Protein AF-A0A9N8EJ22-F1 (afdb_monomer_lite)

Secondary structure (DSSP, 8-state):
-----------------------PPP------------------------PPP---PPPTTS---------HHHHHHHS--HHHHHHHHHHHHHHHHHHHHTTT-GGGS-TTT---TT-HHHH-HHHHHHHHHHHHHHHHHHHHHHHHHHHTT---HHHHHHHHHHHHHHHHHHHHHHHHHHHHHT--

Organism: NCBI:txid568900

Structure (mmCIF, N/CA/C/O backbone):
data_AF-A0A9N8EJ22-F1
#
_entry.id   AF-A0A9N8EJ22-F1
#
loop_
_atom_site.group_PDB
_atom_site.id
_atom_site.type_symbol
_atom_site.label_atom_id
_atom_site.label_alt_id
_atom_site.label_comp_id
_atom_site.label_asym_id
_atom_site.label_entity_id
_atom_site.label_seq_id
_atom_site.pdbx_PDB_ins_code
_atom_site.Cartn_x
_atom_site.Cartn_y
_atom_site.Cartn_z
_atom_site.occupancy
_atom_site.B_iso_or_equiv
_atom_site.auth_seq_id
_atom_site.auth_comp_id
_atom_site.auth_asym_id
_atom_site.auth_atom_id
_atom_site.pdbx_PDB_model_num
ATOM 1 N N . MET A 1 1 ? 52.778 17.192 -45.828 1.00 47.00 1 MET A N 1
ATOM 2 C CA . MET A 1 1 ? 52.571 18.207 -44.774 1.00 47.00 1 MET A CA 1
ATOM 3 C C . MET A 1 1 ? 51.192 18.810 -44.974 1.00 47.00 1 MET A C 1
ATOM 5 O O . MET A 1 1 ? 50.980 19.457 -45.985 1.00 47.00 1 MET A O 1
ATOM 9 N N . GLY A 1 2 ? 50.239 18.518 -44.093 1.00 47.66 2 GLY A N 1
ATOM 10 C CA . GLY A 1 2 ? 48.857 18.991 -44.213 1.00 47.66 2 GLY A CA 1
ATOM 11 C C . GLY A 1 2 ? 48.157 18.823 -42.873 1.00 47.66 2 GLY A C 1
ATOM 12 O O . GLY A 1 2 ? 47.667 17.742 -42.563 1.00 47.66 2 GLY A O 1
ATOM 13 N N . GLY A 1 3 ? 48.226 19.862 -42.041 1.00 46.34 3 GLY A N 1
ATOM 14 C CA . GLY A 1 3 ? 47.657 19.872 -40.697 1.00 46.34 3 GLY A CA 1
ATOM 15 C C . GLY A 1 3 ? 46.138 20.014 -40.741 1.00 46.34 3 GLY A C 1
ATOM 16 O O . GLY A 1 3 ? 45.618 20.960 -41.326 1.00 46.34 3 GLY A O 1
ATOM 17 N N . SER A 1 4 ? 45.434 19.074 -40.112 1.00 60.28 4 SER A N 1
ATOM 18 C CA . SER A 1 4 ? 43.997 19.170 -39.852 1.00 60.28 4 SER A CA 1
ATOM 19 C C . SER A 1 4 ? 43.766 19.845 -38.503 1.00 60.28 4 SER A C 1
ATOM 21 O O . SER A 1 4 ? 44.070 19.275 -37.457 1.00 60.28 4 SER A O 1
ATOM 23 N N . ASN A 1 5 ? 43.213 21.058 -38.535 1.00 57.62 5 ASN A N 1
ATOM 24 C CA . ASN A 1 5 ? 42.738 21.773 -37.354 1.00 57.62 5 ASN A CA 1
ATOM 25 C C . ASN A 1 5 ? 41.418 21.160 -36.875 1.00 57.62 5 ASN A C 1
ATOM 27 O O . ASN A 1 5 ? 40.367 21.345 -37.488 1.00 57.62 5 ASN A O 1
ATOM 31 N N . HIS A 1 6 ? 41.479 20.428 -35.765 1.00 66.69 6 HIS A N 1
ATOM 32 C CA . HIS A 1 6 ? 40.311 19.890 -35.080 1.00 66.69 6 HIS A CA 1
ATOM 33 C C . HIS A 1 6 ? 39.788 20.943 -34.091 1.00 66.69 6 HIS A C 1
ATOM 35 O O . HIS A 1 6 ? 40.373 21.177 -33.036 1.00 66.69 6 HIS A O 1
ATOM 41 N N . ASN A 1 7 ? 38.710 21.626 -34.472 1.00 60.34 7 ASN A N 1
ATOM 42 C CA . ASN A 1 7 ? 38.080 22.682 -33.686 1.00 60.34 7 ASN A CA 1
ATOM 43 C C . ASN A 1 7 ? 37.131 22.055 -32.645 1.00 60.34 7 ASN A C 1
ATOM 45 O O . ASN A 1 7 ? 36.038 21.600 -32.987 1.00 60.34 7 ASN A O 1
ATOM 49 N N . GLN A 1 8 ? 37.563 21.978 -31.383 1.00 58.12 8 GLN A N 1
ATOM 50 C CA . GLN A 1 8 ? 36.736 21.490 -30.277 1.00 58.12 8 GLN A CA 1
ATOM 51 C C . GLN A 1 8 ? 35.797 22.597 -29.787 1.00 58.12 8 GLN A C 1
ATOM 53 O O . GLN A 1 8 ? 36.180 23.475 -29.018 1.00 58.12 8 GLN A O 1
ATOM 58 N N . ASN A 1 9 ? 34.542 22.535 -30.226 1.00 56.88 9 ASN A N 1
ATOM 59 C CA . ASN A 1 9 ? 33.478 23.411 -29.753 1.00 56.88 9 ASN A CA 1
ATOM 60 C C . ASN A 1 9 ? 32.867 22.838 -28.459 1.00 56.88 9 ASN A C 1
ATOM 62 O O . ASN A 1 9 ? 31.921 22.047 -28.487 1.00 56.88 9 ASN A O 1
ATOM 66 N N . LEU A 1 10 ? 33.449 23.202 -27.313 1.00 54.03 10 LEU A N 1
ATOM 67 C CA . LEU A 1 10 ? 32.932 22.886 -25.979 1.00 54.03 10 LEU A CA 1
ATOM 68 C C . LEU A 1 10 ? 31.771 23.830 -25.632 1.00 54.03 10 LEU A C 1
ATOM 70 O O . LEU A 1 10 ? 31.931 24.814 -24.914 1.00 54.03 10 LEU A O 1
ATOM 74 N N . ASN A 1 11 ? 30.574 23.510 -26.124 1.00 51.97 11 ASN A N 1
ATOM 75 C CA . ASN A 1 11 ? 29.344 24.144 -25.657 1.00 51.97 11 ASN A CA 1
ATOM 76 C C . ASN A 1 11 ? 29.011 23.650 -24.241 1.00 51.97 11 ASN A C 1
ATOM 78 O O . ASN A 1 11 ? 28.357 22.621 -24.048 1.00 51.97 11 ASN A O 1
ATOM 82 N N . GLY A 1 12 ? 29.461 24.413 -23.245 1.00 51.25 12 GLY A N 1
ATOM 83 C CA . GLY A 1 12 ? 29.048 24.289 -21.853 1.00 51.25 12 GLY A CA 1
ATOM 84 C C . GLY A 1 12 ? 27.551 24.557 -21.707 1.00 51.25 12 GLY A C 1
ATOM 85 O O . GLY A 1 12 ? 27.113 25.701 -21.602 1.00 51.25 12 GLY A O 1
ATOM 86 N N . LYS A 1 13 ? 26.746 23.491 -21.689 1.00 55.91 13 LYS A N 1
ATOM 87 C CA . LYS A 1 13 ? 25.345 23.557 -21.263 1.00 55.91 13 LYS A CA 1
ATOM 88 C C . LYS A 1 13 ? 25.313 23.849 -19.766 1.00 55.91 13 LYS A C 1
ATOM 90 O O . LYS A 1 13 ? 25.529 22.955 -18.952 1.00 55.91 13 LYS A O 1
ATOM 95 N N . ALA A 1 14 ? 25.024 25.101 -19.423 1.00 52.03 14 ALA A N 1
ATOM 96 C CA . ALA A 1 14 ? 24.675 25.507 -18.073 1.00 52.03 14 ALA A CA 1
ATOM 97 C C . ALA A 1 14 ? 23.523 24.626 -17.562 1.00 52.03 14 ALA A C 1
ATOM 99 O O . ALA A 1 14 ? 22.423 24.607 -18.123 1.00 52.03 14 ALA A O 1
ATOM 100 N N . SER A 1 15 ? 23.800 23.868 -16.505 1.00 50.31 15 SER A N 1
ATOM 101 C CA . SER A 1 15 ? 22.844 23.085 -15.735 1.00 50.31 15 SER A CA 1
ATOM 102 C C . SER A 1 15 ? 21.886 24.030 -15.009 1.00 50.31 15 SER A C 1
ATOM 104 O O . SER A 1 15 ? 22.033 24.329 -13.826 1.00 50.31 15 SER A O 1
ATOM 106 N N . GLY A 1 16 ? 20.887 24.528 -15.739 1.00 51.50 16 GLY A N 1
ATOM 107 C CA . GLY A 1 16 ? 19.765 25.253 -15.162 1.00 51.50 16 GLY A CA 1
ATOM 108 C C . GLY A 1 16 ? 19.060 24.361 -14.145 1.00 51.50 16 GLY A C 1
ATOM 109 O O . GLY A 1 16 ? 18.386 23.398 -14.516 1.00 51.50 16 GLY A O 1
ATOM 110 N N . ALA A 1 17 ? 19.236 24.672 -12.862 1.00 48.09 17 ALA A N 1
ATOM 111 C CA . ALA A 1 17 ? 18.504 24.066 -11.764 1.00 48.09 17 ALA A CA 1
ATOM 112 C C . ALA A 1 17 ? 17.007 24.332 -11.974 1.00 48.09 17 ALA A C 1
ATOM 114 O O . ALA A 1 17 ? 16.474 25.375 -11.597 1.00 48.09 17 ALA A O 1
ATOM 115 N N . SER A 1 18 ? 16.323 23.391 -12.627 1.00 47.69 18 SER A N 1
ATOM 116 C CA . SER A 1 18 ? 14.869 23.396 -12.727 1.00 47.69 18 SER A CA 1
ATOM 117 C C . SER A 1 18 ? 14.310 23.162 -11.331 1.00 47.69 18 SER A C 1
ATOM 119 O O . SER A 1 18 ? 14.177 22.029 -10.873 1.00 47.69 18 SER A O 1
ATOM 121 N N . SER A 1 19 ? 14.011 24.260 -10.640 1.00 52.31 19 SER A N 1
ATOM 122 C CA . SER A 1 19 ? 13.187 24.273 -9.438 1.00 52.31 19 SER A CA 1
ATOM 123 C C . SER A 1 19 ? 11.818 23.706 -9.808 1.00 52.31 19 SER A C 1
ATOM 125 O O . SER A 1 19 ? 10.955 24.390 -10.363 1.00 52.31 19 SER A O 1
ATOM 127 N N . VAL A 1 20 ? 11.634 22.407 -9.569 1.00 53.38 20 VAL A N 1
ATOM 128 C CA . VAL A 1 20 ? 10.343 21.741 -9.728 1.00 53.38 20 VAL A CA 1
ATOM 129 C C . VAL A 1 20 ? 9.463 22.222 -8.584 1.00 53.38 20 VAL A C 1
ATOM 131 O O . VAL A 1 20 ? 9.422 21.635 -7.502 1.00 53.38 20 VAL A O 1
ATOM 134 N N . PHE A 1 21 ? 8.770 23.334 -8.819 1.00 52.56 21 PHE A N 1
ATOM 135 C CA . PHE A 1 21 ? 7.793 23.885 -7.895 1.00 52.56 21 PHE A CA 1
ATOM 136 C C . PHE A 1 21 ? 6.623 22.899 -7.787 1.00 52.56 21 PHE A C 1
ATOM 138 O O . PHE A 1 21 ? 5.671 22.923 -8.572 1.00 52.56 21 PHE A O 1
ATOM 145 N N . CYS A 1 22 ? 6.708 21.974 -6.830 1.00 50.81 22 CYS A N 1
ATOM 146 C CA . CYS A 1 22 ? 5.622 21.067 -6.491 1.00 50.81 22 CYS A CA 1
ATOM 147 C C . CYS A 1 22 ? 4.471 21.901 -5.928 1.00 50.81 22 CYS A C 1
ATOM 149 O O . CYS A 1 22 ? 4.409 22.164 -4.726 1.00 50.81 22 CYS A O 1
ATOM 151 N N . LYS A 1 23 ? 3.555 22.333 -6.804 1.00 63.38 23 LYS A N 1
ATOM 152 C CA . LYS A 1 23 ? 2.293 22.960 -6.409 1.00 63.38 23 LYS A CA 1
ATOM 153 C C . LYS A 1 23 ? 1.605 22.009 -5.432 1.00 63.38 23 LYS A C 1
ATOM 155 O O . LYS A 1 23 ? 1.088 20.964 -5.834 1.00 63.38 23 LYS A O 1
ATOM 160 N N . ARG A 1 24 ? 1.652 22.342 -4.136 1.00 59.28 24 ARG A N 1
ATOM 161 C CA . ARG A 1 24 ? 0.912 21.629 -3.093 1.00 59.28 24 ARG A CA 1
ATOM 162 C C . ARG A 1 24 ? -0.530 21.554 -3.576 1.00 59.28 24 ARG A C 1
ATOM 164 O O . ARG A 1 24 ? -1.129 22.588 -3.873 1.00 59.28 24 ARG A O 1
ATOM 171 N N . LYS A 1 25 ? -1.065 20.337 -3.719 1.00 61.03 25 LYS A N 1
ATOM 172 C CA . LYS A 1 25 ? -2.485 20.172 -4.030 1.00 61.03 25 LYS A CA 1
ATOM 173 C C . LYS A 1 25 ? -3.259 20.968 -2.971 1.00 61.03 25 LYS A C 1
ATOM 175 O O . LYS A 1 25 ? -2.966 20.782 -1.787 1.00 61.03 25 LYS A O 1
ATOM 180 N N . PRO A 1 26 ? -4.175 21.870 -3.362 1.00 65.31 26 PRO A N 1
ATOM 181 C CA . PRO A 1 26 ? -4.990 22.584 -2.392 1.00 65.31 26 PRO A CA 1
ATOM 182 C C . PRO A 1 26 ? -5.690 21.557 -1.503 1.00 65.31 26 PRO A C 1
ATOM 184 O O . PRO A 1 26 ? -6.041 20.470 -1.975 1.00 65.31 26 PRO A O 1
ATOM 187 N N . ALA A 1 27 ? -5.847 21.888 -0.219 1.00 60.81 27 ALA A N 1
ATOM 188 C CA . ALA A 1 27 ? -6.562 21.046 0.729 1.00 60.81 27 ALA A CA 1
ATOM 189 C C . ALA A 1 27 ? -7.865 20.574 0.076 1.00 60.81 27 ALA A C 1
ATOM 191 O O . ALA A 1 27 ? -8.637 21.388 -0.437 1.00 60.81 27 ALA A O 1
ATOM 192 N N . PHE A 1 28 ? -8.056 19.255 0.027 1.00 49.84 28 PHE A N 1
ATOM 193 C CA . PHE A 1 28 ? -9.261 18.635 -0.499 1.00 49.84 28 PHE A CA 1
ATOM 194 C C . PHE A 1 28 ? -10.455 19.218 0.263 1.00 49.84 28 PHE A C 1
ATOM 196 O O . PHE A 1 28 ? -10.727 18.855 1.405 1.00 49.84 28 PHE A O 1
ATOM 203 N N . LYS A 1 29 ? -11.142 20.182 -0.357 1.00 59.97 29 LYS A N 1
ATOM 204 C CA . LYS A 1 29 ? -12.450 20.627 0.100 1.00 59.97 29 LYS A CA 1
ATOM 205 C C . LYS A 1 29 ? -13.370 19.444 -0.150 1.00 59.97 29 LYS A C 1
ATOM 207 O O . LYS A 1 29 ? -13.697 19.160 -1.300 1.00 59.97 29 LYS A O 1
ATOM 212 N N . ILE A 1 30 ? -13.738 18.739 0.920 1.00 50.91 30 ILE A N 1
ATOM 213 C CA . ILE A 1 30 ? -14.853 17.794 0.899 1.00 50.91 30 ILE A CA 1
ATOM 214 C C . ILE A 1 30 ? -16.057 18.602 0.424 1.00 50.91 30 ILE A C 1
ATOM 216 O O . ILE A 1 30 ? -16.630 19.387 1.180 1.00 50.91 30 ILE A O 1
ATOM 220 N N . ARG A 1 31 ? -16.395 18.471 -0.857 1.00 46.94 31 ARG A N 1
ATOM 221 C CA . ARG A 1 31 ? -17.641 18.994 -1.392 1.00 46.94 31 ARG A CA 1
ATOM 222 C C . ARG A 1 31 ? -18.719 18.084 -0.824 1.00 46.94 31 ARG A C 1
ATOM 224 O O . ARG A 1 31 ? -18.897 16.955 -1.268 1.00 46.94 31 ARG A O 1
ATOM 231 N N . VAL A 1 32 ? -19.357 18.540 0.249 1.00 56.09 32 VAL A N 1
ATOM 232 C CA . VAL A 1 32 ? -20.597 17.943 0.740 1.00 56.09 32 VAL A CA 1
ATOM 233 C C . VAL A 1 32 ? -21.670 18.398 -0.243 1.00 56.09 32 VAL A C 1
ATOM 235 O O . VAL A 1 32 ? -22.383 19.368 0.007 1.00 56.09 32 VAL A O 1
ATOM 238 N N . ASP A 1 33 ? -21.682 17.792 -1.431 1.00 49.03 33 ASP A N 1
ATOM 239 C CA . ASP A 1 33 ? -22.679 18.118 -2.439 1.00 49.03 33 ASP A CA 1
ATOM 240 C C . ASP A 1 33 ? -24.063 17.799 -1.876 1.00 49.03 33 ASP A C 1
ATOM 242 O O . ASP A 1 33 ? -24.303 16.770 -1.238 1.00 49.03 33 ASP A O 1
ATOM 246 N N . GLY A 1 34 ? -24.934 18.793 -2.023 1.00 48.09 34 GLY A N 1
ATOM 247 C CA . GLY A 1 34 ? -26.144 18.956 -1.246 1.00 48.09 34 GLY A CA 1
ATOM 248 C C . GLY A 1 34 ? -27.070 17.751 -1.315 1.00 48.09 34 GLY A C 1
ATOM 249 O O . GLY A 1 34 ? -27.609 17.407 -2.366 1.00 48.09 34 GLY A O 1
ATOM 250 N N . LEU A 1 35 ? -27.364 17.200 -0.138 1.00 51.97 35 LEU A N 1
ATOM 251 C CA . LEU A 1 35 ? -28.634 16.537 0.123 1.00 51.97 35 LEU A CA 1
ATOM 252 C C . LEU A 1 35 ? -29.757 17.530 -0.208 1.00 51.97 35 LEU A C 1
ATOM 254 O O . LEU A 1 35 ? -30.077 18.417 0.587 1.00 51.97 35 LEU A O 1
ATOM 258 N N . LYS A 1 36 ? -30.332 17.390 -1.409 1.00 50.69 36 LYS A N 1
ATOM 259 C CA . LYS A 1 36 ? -31.601 18.005 -1.805 1.00 50.69 36 LYS A CA 1
ATOM 260 C C . LYS A 1 36 ? -32.633 17.684 -0.724 1.00 50.69 36 LYS A C 1
ATOM 262 O O . LYS A 1 36 ? -33.119 16.558 -0.629 1.00 50.69 36 LYS A O 1
ATOM 267 N N . LYS A 1 37 ? -32.949 18.682 0.100 1.00 49.22 37 LYS A N 1
ATOM 268 C CA . LYS A 1 37 ? -34.063 18.642 1.044 1.00 49.22 37 LYS A CA 1
ATOM 269 C C . LYS A 1 37 ? -35.347 18.509 0.228 1.00 49.22 37 LYS A C 1
ATOM 271 O O . LYS A 1 37 ? -35.742 19.450 -0.454 1.00 49.22 37 LYS A O 1
ATOM 276 N N . ARG A 1 38 ? -35.979 17.335 0.273 1.00 50.19 38 ARG A N 1
ATOM 277 C CA . ARG A 1 38 ? -37.386 17.200 -0.114 1.00 50.19 38 ARG A CA 1
ATOM 278 C C . ARG A 1 38 ? -38.196 18.019 0.890 1.00 50.19 38 ARG A C 1
ATOM 280 O O . ARG A 1 38 ? -38.061 17.811 2.094 1.00 50.19 38 ARG A O 1
ATOM 287 N N . GLY A 1 39 ? -38.933 19.004 0.386 1.00 58.66 39 GLY A N 1
ATOM 288 C CA . GLY A 1 39 ? -39.792 19.862 1.190 1.00 58.66 39 GLY A CA 1
ATOM 289 C C . GLY A 1 39 ? -40.915 19.057 1.837 1.00 58.66 39 GLY A C 1
ATOM 290 O O . GLY A 1 39 ? -41.538 18.223 1.186 1.00 58.66 39 GLY A O 1
ATOM 291 N N . ILE A 1 40 ? -41.152 19.326 3.117 1.00 51.84 40 ILE A N 1
ATOM 292 C CA . ILE A 1 40 ? -42.379 18.988 3.841 1.00 51.84 40 ILE A CA 1
ATOM 293 C C . ILE A 1 40 ? -42.839 20.300 4.498 1.00 51.84 40 ILE A C 1
ATOM 295 O O . ILE A 1 40 ? -41.979 21.043 4.989 1.00 51.84 40 ILE A O 1
ATOM 299 N N . PRO A 1 41 ? -44.140 20.636 4.432 1.00 57.59 41 PRO A N 1
ATOM 300 C CA . PRO A 1 41 ? -44.638 21.972 4.721 1.00 57.59 41 PRO A CA 1
ATOM 301 C C . PRO A 1 41 ? -44.645 22.318 6.213 1.00 57.59 41 PRO A C 1
ATOM 303 O O . PRO A 1 41 ? -44.642 21.466 7.101 1.00 57.59 41 PRO A O 1
ATOM 306 N N . SER A 1 42 ? -44.647 23.628 6.431 1.00 62.22 42 SER A N 1
ATOM 307 C CA . SER A 1 42 ? -44.668 24.365 7.686 1.00 62.22 42 SER A CA 1
ATOM 308 C C . SER A 1 42 ? -45.995 24.251 8.438 1.00 62.22 42 SER A C 1
ATOM 310 O O . SER A 1 42 ? -47.044 24.498 7.850 1.00 62.22 42 SER A O 1
ATOM 312 N N . ASN A 1 43 ? -45.939 23.994 9.747 1.00 56.16 43 ASN A N 1
ATOM 313 C CA . ASN A 1 43 ? -46.382 24.920 10.804 1.00 56.16 43 ASN A CA 1
ATOM 314 C C . ASN A 1 43 ? -46.625 24.159 12.111 1.00 56.16 43 ASN A C 1
ATOM 316 O O . ASN A 1 43 ? -47.666 23.543 12.302 1.00 56.16 43 ASN A O 1
ATOM 320 N N . SER A 1 44 ? -45.685 24.279 13.046 1.00 45.00 44 SER A N 1
ATOM 321 C CA . SER A 1 44 ? -45.974 24.166 14.476 1.00 45.00 44 SER A CA 1
ATOM 322 C C . SER A 1 44 ? -44.820 24.795 15.251 1.00 45.00 44 SER A C 1
ATOM 324 O O . SER A 1 44 ? -43.686 24.311 15.218 1.00 45.00 44 SER A O 1
ATOM 326 N N . SER A 1 45 ? -45.113 25.904 15.916 1.00 56.00 45 SER A N 1
ATOM 327 C CA . SER A 1 45 ? -44.250 26.622 16.846 1.00 56.00 45 SER A CA 1
ATOM 328 C C . SER A 1 45 ? -43.933 25.748 18.065 1.00 56.00 45 SER A C 1
ATOM 330 O O . SER A 1 45 ? -44.634 25.796 19.071 1.00 56.00 45 SER A O 1
ATOM 332 N N . SER A 1 46 ? -42.884 24.930 17.975 1.00 50.38 46 SER A N 1
ATOM 333 C CA . SER A 1 46 ? -42.314 24.221 19.121 1.00 50.38 46 SER A CA 1
ATOM 334 C C . SER A 1 46 ? -41.044 24.937 19.567 1.00 50.38 46 SER A C 1
ATOM 336 O O . SER A 1 46 ? -40.093 25.061 18.790 1.00 50.38 46 SER A O 1
ATOM 338 N N . SER A 1 47 ? -41.047 25.407 20.810 1.00 52.28 47 SER A N 1
ATOM 339 C CA . SER A 1 47 ? -39.916 25.999 21.521 1.00 52.28 47 SER A CA 1
ATOM 340 C C . SER A 1 47 ? -38.601 25.275 21.210 1.00 52.28 47 SER A C 1
ATOM 342 O O . SER A 1 47 ? -38.436 24.073 21.424 1.00 52.28 47 SER A O 1
ATOM 344 N N . THR A 1 48 ? -37.648 26.022 20.654 1.00 48.97 48 THR A N 1
ATOM 345 C CA . THR A 1 48 ? -36.333 25.523 20.257 1.00 48.97 48 THR A CA 1
ATOM 346 C C . THR A 1 48 ? -35.483 25.267 21.497 1.00 48.97 48 THR A C 1
ATOM 348 O O . THR A 1 48 ? -34.639 26.086 21.862 1.00 48.97 48 THR A O 1
ATOM 351 N N . SER A 1 49 ? -35.679 24.124 22.155 1.00 60.72 49 SER A N 1
ATOM 352 C CA . SER A 1 49 ? -34.666 23.587 23.058 1.00 60.72 49 SER A CA 1
ATOM 353 C C . SER A 1 49 ? -33.414 23.324 22.218 1.00 60.72 49 SER A C 1
ATOM 355 O O . SER A 1 49 ? -33.400 22.505 21.293 1.00 60.72 49 SER A O 1
ATOM 357 N N . ALA A 1 50 ? -32.381 24.134 22.450 1.00 72.06 50 ALA A N 1
ATOM 358 C CA . ALA A 1 50 ? -31.140 24.076 21.698 1.00 72.06 50 ALA A CA 1
ATOM 359 C C . ALA A 1 50 ? -30.568 22.661 21.815 1.00 72.06 50 ALA A C 1
ATOM 361 O O . ALA A 1 50 ? -30.111 22.248 22.880 1.00 72.06 50 ALA A O 1
ATOM 362 N N . LYS A 1 51 ? -30.628 21.897 20.717 1.00 73.62 51 LYS A N 1
ATOM 363 C CA . LYS A 1 51 ? -30.078 20.542 20.675 1.00 73.62 51 LYS A CA 1
ATOM 364 C C . LYS A 1 51 ? -28.615 20.631 21.116 1.00 73.62 51 LYS A C 1
ATOM 366 O O . LYS A 1 51 ? -27.864 21.393 20.496 1.00 73.62 51 LYS A O 1
ATOM 371 N N . PRO A 1 52 ? -28.199 19.900 22.163 1.00 72.75 52 PRO A N 1
ATOM 372 C CA . PRO A 1 52 ? -26.834 19.976 22.650 1.00 72.75 52 PRO A CA 1
ATOM 373 C C 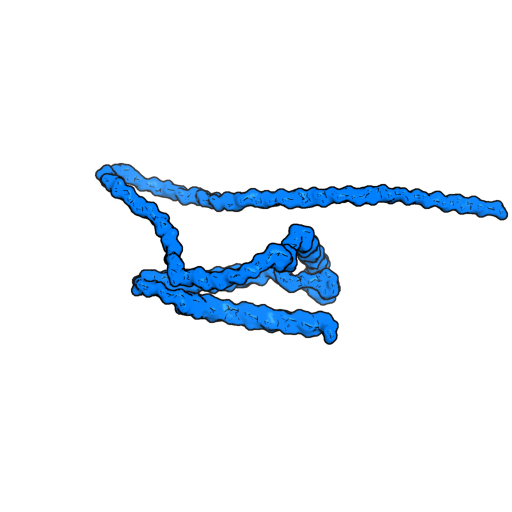. PRO A 1 52 ? -25.889 19.657 21.494 1.00 72.75 52 PRO A C 1
ATOM 375 O O . PRO A 1 52 ? -26.048 18.650 20.794 1.00 72.75 52 PRO A O 1
ATOM 378 N N . LYS A 1 53 ? -24.933 20.560 21.249 1.00 80.50 53 LYS A N 1
ATOM 379 C CA . LYS A 1 53 ? -23.908 20.369 20.222 1.00 80.50 53 LYS A CA 1
ATOM 380 C C . LYS A 1 53 ? -23.221 19.038 20.515 1.00 80.50 53 LYS A C 1
ATOM 382 O O . LYS A 1 53 ? -22.680 18.849 21.603 1.00 80.50 53 LYS A O 1
ATOM 387 N N . LYS A 1 54 ? -23.267 18.104 19.559 1.00 72.62 54 LYS A N 1
ATOM 388 C CA . LYS A 1 54 ? -22.551 16.827 19.657 1.00 72.62 54 LYS A CA 1
ATOM 389 C C . LYS A 1 54 ? -21.065 17.151 19.834 1.00 72.62 54 LYS A C 1
ATOM 391 O O . LYS A 1 54 ? -20.423 17.592 18.887 1.00 72.62 54 LYS A O 1
ATOM 396 N N . SER A 1 55 ? -20.549 16.992 21.051 1.00 79.00 55 SER A N 1
ATOM 397 C CA . SER A 1 55 ? -19.129 17.148 21.358 1.00 79.00 55 SER A CA 1
ATOM 398 C C . SER A 1 55 ? -18.486 15.768 21.368 1.00 79.00 55 SER A C 1
ATOM 400 O O . SER A 1 55 ? -18.981 14.836 22.004 1.00 79.00 55 SER A O 1
ATOM 402 N N . VAL A 1 56 ? -17.406 15.613 20.610 1.00 67.25 56 VAL A N 1
ATOM 403 C CA . VAL A 1 56 ? -16.592 14.398 20.635 1.00 67.25 56 VAL A CA 1
ATOM 404 C C . VAL A 1 56 ? -15.619 14.558 21.794 1.00 67.25 56 VAL A C 1
ATOM 406 O O . VAL A 1 56 ? -14.652 15.305 21.690 1.00 67.25 56 VAL A O 1
ATOM 409 N N . ARG A 1 57 ? -15.900 13.901 22.922 1.00 69.25 57 ARG A N 1
ATOM 410 C CA . ARG A 1 57 ? -14.947 13.807 24.032 1.00 69.25 57 ARG A CA 1
ATOM 411 C C . ARG A 1 57 ? -14.033 12.614 23.781 1.00 69.25 57 ARG A C 1
ATOM 413 O O . ARG A 1 57 ? -14.504 11.479 23.703 1.00 69.25 57 ARG A O 1
ATOM 420 N N . ILE A 1 58 ? -12.742 12.879 23.623 1.00 69.88 58 ILE A N 1
ATOM 421 C CA . ILE A 1 58 ? -11.715 11.837 23.604 1.00 69.88 58 ILE A CA 1
ATOM 422 C C . ILE A 1 58 ? -11.520 11.406 25.061 1.00 69.88 58 ILE A C 1
ATOM 424 O O . ILE A 1 58 ? -11.332 12.253 25.926 1.00 69.88 58 ILE A O 1
ATOM 428 N N . ALA A 1 59 ? -11.644 10.110 25.354 1.00 59.66 59 ALA A N 1
ATOM 429 C CA . ALA A 1 59 ? -11.464 9.605 26.713 1.00 59.66 59 ALA A CA 1
ATOM 430 C C . ALA A 1 59 ? -9.998 9.782 27.148 1.00 59.66 59 ALA A C 1
ATOM 432 O O . ALA A 1 59 ? -9.107 9.231 26.504 1.00 59.66 59 ALA A O 1
ATOM 433 N N . GLU A 1 60 ? -9.767 10.521 28.236 1.00 65.56 60 GLU A N 1
ATOM 434 C CA . GLU A 1 60 ? -8.430 10.918 28.720 1.00 65.56 60 GLU A CA 1
ATOM 435 C C . GLU A 1 60 ? -7.536 9.725 29.110 1.00 65.56 60 GLU A C 1
ATOM 437 O O . GLU A 1 60 ? -6.315 9.817 29.047 1.00 65.56 60 GLU A O 1
ATOM 442 N N . ASN A 1 61 ? -8.118 8.561 29.421 1.00 59.69 61 ASN A N 1
ATOM 443 C CA . ASN A 1 61 ? -7.417 7.540 30.212 1.00 59.69 61 ASN A CA 1
ATOM 444 C C . ASN A 1 61 ? -7.047 6.248 29.453 1.00 59.69 61 ASN A C 1
ATOM 446 O O . ASN A 1 61 ? -6.849 5.215 30.088 1.00 59.69 61 ASN A O 1
ATOM 450 N N . ARG A 1 62 ? -6.993 6.234 28.109 1.00 53.97 62 ARG A N 1
ATOM 451 C CA . ARG A 1 62 ? -6.713 4.987 27.344 1.00 53.97 62 ARG A CA 1
ATOM 452 C C . ARG A 1 62 ? -5.704 5.082 26.190 1.00 53.97 62 ARG A C 1
ATOM 454 O O . ARG A 1 62 ? -5.513 4.091 25.495 1.00 53.97 62 ARG A O 1
ATOM 461 N N . ASN A 1 63 ? -5.020 6.213 26.018 1.00 51.47 63 ASN A N 1
ATOM 462 C CA . ASN A 1 63 ? -3.988 6.387 24.989 1.00 51.47 63 ASN A CA 1
ATOM 463 C C . ASN A 1 63 ? -2.621 6.692 25.617 1.00 51.47 63 ASN A C 1
ATOM 465 O O . ASN A 1 63 ? -2.040 7.744 25.359 1.00 51.47 63 ASN A O 1
ATOM 469 N N . THR A 1 64 ? -2.076 5.783 26.427 1.00 57.25 64 THR A N 1
ATOM 470 C CA . THR A 1 64 ? -0.635 5.797 26.713 1.00 57.25 64 THR A CA 1
ATOM 471 C C . THR A 1 64 ? 0.104 5.357 25.452 1.00 57.25 64 THR A C 1
ATOM 473 O O . THR A 1 64 ? 0.492 4.205 25.279 1.00 57.25 64 THR A O 1
ATOM 476 N N . VAL A 1 65 ? 0.243 6.287 24.508 1.00 57.81 65 VAL A N 1
ATOM 477 C CA . VAL A 1 65 ? 1.190 6.144 23.408 1.00 57.81 65 VAL A CA 1
ATOM 478 C C . VAL A 1 65 ? 2.566 6.277 24.043 1.00 57.81 65 VAL A C 1
ATOM 480 O O . VAL A 1 65 ? 2.869 7.300 24.653 1.00 57.81 65 VAL A O 1
ATOM 483 N N . LEU A 1 66 ? 3.391 5.236 23.942 1.00 62.75 66 LEU A N 1
ATOM 484 C CA . LEU A 1 66 ? 4.801 5.353 24.290 1.00 62.75 66 LEU A CA 1
ATOM 485 C C . LEU A 1 66 ? 5.434 6.308 23.276 1.00 62.75 66 LEU A C 1
ATOM 487 O O . LEU A 1 66 ? 5.744 5.924 22.148 1.00 62.75 66 LEU A O 1
ATOM 491 N N . PHE A 1 67 ? 5.567 7.574 23.660 1.00 66.25 67 PHE A N 1
ATOM 492 C CA . PHE A 1 67 ? 6.327 8.544 22.894 1.00 66.25 67 PHE A CA 1
ATOM 493 C C . PHE A 1 67 ? 7.799 8.165 23.015 1.00 66.25 67 PHE A C 1
ATOM 495 O O . PHE A 1 67 ? 8.462 8.475 24.002 1.00 66.25 67 PHE A O 1
ATOM 502 N N . ARG A 1 68 ? 8.323 7.473 22.004 1.00 80.12 68 ARG A N 1
ATOM 503 C CA . ARG A 1 68 ? 9.767 7.464 21.794 1.00 80.12 68 ARG A CA 1
ATOM 504 C C . ARG A 1 68 ? 10.135 8.868 21.329 1.00 80.12 68 ARG A C 1
ATOM 506 O O . ARG A 1 68 ? 9.660 9.301 20.281 1.00 80.12 68 ARG A O 1
ATOM 513 N N . HIS A 1 69 ? 10.950 9.574 22.106 1.00 78.25 69 HIS A N 1
ATOM 514 C CA . HIS A 1 69 ? 11.569 10.810 21.642 1.00 78.25 69 HIS A CA 1
ATOM 515 C C . HIS A 1 69 ? 12.463 10.464 20.447 1.00 78.25 69 HIS A C 1
ATOM 517 O O . HIS A 1 69 ? 13.519 9.862 20.615 1.00 78.25 69 HIS A O 1
ATOM 523 N N . VAL A 1 70 ? 11.983 10.767 19.241 1.00 84.62 70 VAL A N 1
ATOM 524 C CA . VAL A 1 70 ? 12.766 10.655 18.009 1.00 84.62 70 VAL A CA 1
ATOM 525 C C . VAL A 1 70 ? 13.616 11.911 17.923 1.00 84.62 70 VAL A C 1
ATOM 527 O O . VAL A 1 70 ? 13.079 13.022 17.966 1.00 84.62 70 VAL A O 1
ATOM 530 N N . LEU A 1 71 ? 14.932 11.744 17.843 1.00 91.19 71 LEU A N 1
ATOM 531 C CA . LEU A 1 71 ? 15.842 12.874 17.679 1.00 91.19 71 LEU A CA 1
ATOM 532 C C . LEU A 1 71 ? 15.580 13.553 16.330 1.00 91.19 71 LEU A C 1
ATOM 534 O O . LEU A 1 71 ? 15.216 12.903 15.351 1.00 91.19 71 LEU A O 1
ATOM 538 N N . GLU A 1 72 ? 15.801 14.864 16.235 1.00 88.06 72 GLU A N 1
ATOM 539 C CA . GLU A 1 72 ? 15.596 15.580 14.968 1.00 88.06 72 GLU A CA 1
ATOM 540 C C . GLU A 1 72 ? 16.493 15.029 13.840 1.00 88.06 72 GLU A C 1
ATOM 542 O O . GLU A 1 72 ? 16.089 14.984 12.677 1.00 88.06 72 GLU A O 1
ATOM 547 N N . SER A 1 73 ? 17.683 14.532 14.188 1.00 89.38 73 SER A N 1
ATOM 548 C CA . SER A 1 73 ? 18.579 13.819 13.273 1.00 89.38 73 SER A CA 1
ATOM 549 C C . SER A 1 73 ? 17.986 12.498 12.770 1.00 89.38 73 SER A C 1
ATOM 551 O O . SER A 1 73 ? 18.019 12.240 11.569 1.00 89.38 73 SER A O 1
ATOM 553 N N . GLU A 1 74 ? 17.391 11.691 13.654 1.00 86.81 74 GLU A N 1
ATOM 554 C CA . GLU A 1 74 ? 16.698 10.448 13.284 1.00 86.81 74 GLU A CA 1
ATOM 555 C C . GLU A 1 74 ? 15.489 10.747 12.389 1.00 86.81 74 GLU A C 1
ATOM 557 O O . GLU A 1 74 ? 15.244 10.037 11.413 1.00 86.81 74 GLU A O 1
ATOM 562 N N . LEU A 1 75 ? 14.748 11.823 12.670 1.00 84.19 75 LEU A N 1
ATOM 563 C CA . LEU A 1 75 ? 13.593 12.217 11.867 1.00 84.19 75 LEU A CA 1
ATOM 564 C C . LEU A 1 75 ? 14.003 12.543 10.424 1.00 84.19 75 LEU A C 1
ATOM 566 O O . LEU A 1 75 ? 13.343 12.087 9.492 1.00 84.19 75 LEU A O 1
ATOM 570 N N . LYS A 1 76 ? 15.115 13.265 10.234 1.00 84.50 76 LYS A N 1
ATOM 571 C CA . LYS A 1 76 ? 15.663 13.559 8.897 1.00 84.50 76 LYS A CA 1
ATOM 572 C C . LYS A 1 76 ? 16.095 12.300 8.140 1.00 84.50 76 LYS A C 1
ATOM 574 O O . LYS A 1 76 ? 16.010 12.285 6.923 1.00 84.50 76 LYS A O 1
ATOM 579 N N . GLN A 1 77 ? 16.517 11.250 8.844 1.00 84.44 77 GLN A N 1
ATOM 580 C CA . GLN A 1 77 ? 16.934 9.980 8.236 1.00 84.44 77 GLN A CA 1
ATOM 581 C C . GLN A 1 77 ? 15.774 9.004 7.990 1.00 84.44 77 GLN A C 1
ATOM 583 O O . GLN A 1 77 ? 15.875 8.129 7.136 1.00 84.44 77 GLN A O 1
ATOM 588 N N . THR A 1 78 ? 14.679 9.118 8.746 1.00 79.81 78 THR A N 1
ATOM 589 C CA . THR A 1 78 ? 13.571 8.146 8.698 1.00 79.81 78 THR A CA 1
ATOM 590 C C . THR A 1 78 ? 12.605 8.420 7.545 1.00 79.81 78 THR A C 1
ATOM 592 O O . THR A 1 78 ? 11.937 7.507 7.057 1.00 79.81 78 THR A O 1
ATOM 595 N N . TRP A 1 79 ? 12.499 9.677 7.115 1.00 84.31 79 TRP A N 1
ATOM 596 C CA . TRP A 1 79 ? 11.550 10.091 6.089 1.00 84.31 79 TRP A CA 1
ATOM 597 C C . TRP A 1 79 ? 12.254 10.371 4.769 1.00 84.31 79 TRP A C 1
ATOM 599 O O . TRP A 1 79 ? 13.305 10.996 4.739 1.00 84.31 79 TRP A O 1
ATOM 609 N N . TYR A 1 80 ? 11.620 9.955 3.673 1.00 87.19 80 TYR A N 1
ATOM 610 C CA . TYR A 1 80 ? 12.050 10.327 2.330 1.00 87.19 80 TYR A CA 1
ATOM 611 C C . TYR A 1 80 ? 12.117 11.844 2.188 1.00 87.19 80 TYR A C 1
ATOM 613 O O . TYR A 1 80 ? 11.153 12.551 2.519 1.00 87.19 80 TYR A O 1
ATOM 621 N N . GLU A 1 81 ? 13.210 12.341 1.616 1.00 90.25 81 GLU A N 1
ATOM 622 C CA . GLU A 1 81 ? 13.250 13.725 1.187 1.00 90.25 81 GLU A CA 1
ATOM 623 C C . GLU A 1 81 ? 12.276 13.941 0.022 1.00 90.25 81 GLU A C 1
ATOM 625 O O . GLU A 1 81 ? 11.851 13.023 -0.688 1.00 90.25 81 GLU A O 1
ATOM 630 N N . THR A 1 82 ? 11.920 15.205 -0.221 1.00 90.06 82 THR A N 1
ATOM 631 C CA . THR A 1 82 ? 11.058 15.543 -1.366 1.00 90.06 82 THR A CA 1
ATOM 632 C C . THR A 1 82 ? 11.686 15.088 -2.687 1.00 90.06 82 THR A C 1
ATOM 634 O O . THR A 1 82 ? 10.965 14.683 -3.599 1.00 90.06 82 THR A O 1
ATOM 637 N N . LYS A 1 83 ? 13.021 15.125 -2.779 1.00 93.75 83 LYS A N 1
ATOM 638 C CA . LYS A 1 83 ? 13.772 14.639 -3.935 1.00 93.75 83 LYS A CA 1
ATOM 639 C C . LYS A 1 83 ? 13.599 13.129 -4.120 1.00 93.75 83 LYS A C 1
ATOM 641 O O . LYS A 1 83 ? 13.138 12.727 -5.185 1.00 93.75 83 LYS A O 1
ATOM 646 N N . ASP A 1 84 ? 13.843 12.331 -3.080 1.00 92.69 84 ASP A N 1
ATOM 647 C CA . ASP A 1 84 ? 13.704 10.867 -3.128 1.00 92.69 84 ASP A CA 1
ATOM 648 C C . ASP A 1 84 ? 12.300 10.447 -3.560 1.00 92.69 84 ASP A C 1
ATOM 650 O O . ASP A 1 84 ? 12.116 9.549 -4.378 1.00 92.69 84 ASP A O 1
ATOM 654 N N . TYR A 1 85 ? 11.281 11.142 -3.054 1.00 91.44 85 TYR A N 1
ATOM 655 C CA . TYR A 1 85 ? 9.900 10.881 -3.436 1.00 91.44 85 TYR A CA 1
ATOM 656 C C . TYR A 1 85 ? 9.614 11.202 -4.913 1.00 91.44 85 TYR A C 1
ATOM 658 O O . TYR A 1 85 ? 8.858 10.485 -5.580 1.00 91.44 85 TYR A O 1
ATOM 666 N N . CYS A 1 86 ? 10.190 12.287 -5.436 1.00 94.81 86 CYS A N 1
ATOM 667 C CA . CYS A 1 86 ? 10.093 12.636 -6.852 1.00 94.81 86 CYS A CA 1
ATOM 668 C C . CYS A 1 86 ? 10.817 11.614 -7.735 1.00 94.81 86 CYS A C 1
ATOM 670 O O . CYS A 1 86 ? 10.264 11.212 -8.763 1.00 94.81 86 CYS A O 1
ATOM 672 N N . ASP A 1 87 ? 12.001 11.171 -7.320 1.00 95.19 87 ASP A N 1
ATOM 673 C CA . ASP A 1 87 ? 12.777 10.142 -8.011 1.00 95.19 87 ASP A CA 1
ATOM 674 C C . ASP A 1 87 ? 12.008 8.811 -8.022 1.00 95.19 87 ASP A C 1
ATOM 676 O O . ASP A 1 87 ? 11.707 8.289 -9.095 1.00 95.19 87 ASP A O 1
ATOM 680 N N . PHE A 1 88 ? 11.503 8.362 -6.870 1.00 94.25 88 PHE A N 1
ATOM 681 C CA . PHE A 1 88 ? 10.642 7.179 -6.762 1.00 94.25 88 PHE A CA 1
ATOM 682 C C . PHE A 1 88 ? 9.420 7.236 -7.693 1.00 94.25 88 PHE A C 1
ATOM 684 O O . PHE A 1 88 ? 9.056 6.245 -8.335 1.00 94.25 88 PHE A O 1
ATOM 691 N N . LYS A 1 89 ? 8.760 8.397 -7.799 1.00 95.25 89 LYS A N 1
ATOM 692 C CA . LYS A 1 89 ? 7.629 8.582 -8.723 1.00 95.25 89 LYS A CA 1
ATOM 693 C C . LYS A 1 89 ? 8.037 8.454 -10.181 1.00 95.25 89 LYS A C 1
ATOM 695 O O . LYS A 1 89 ? 7.282 7.876 -10.968 1.00 95.25 89 LYS A O 1
ATOM 700 N N . ARG A 1 90 ? 9.177 9.040 -10.547 1.00 97.25 90 ARG A N 1
ATOM 701 C CA . ARG A 1 90 ? 9.725 8.951 -11.901 1.00 97.25 90 ARG A CA 1
ATOM 702 C C . ARG A 1 90 ? 10.009 7.491 -12.246 1.00 97.25 90 ARG A C 1
ATOM 704 O O . ARG A 1 90 ? 9.540 7.034 -13.287 1.00 97.25 90 ARG A O 1
ATOM 711 N N . ASP A 1 91 ? 10.640 6.756 -11.339 1.00 96.75 91 ASP A N 1
ATOM 712 C CA . ASP A 1 91 ? 10.996 5.346 -11.526 1.00 96.75 91 ASP A CA 1
ATOM 713 C C . ASP A 1 91 ? 9.753 4.446 -11.592 1.00 96.75 91 ASP A C 1
ATOM 715 O O . ASP A 1 91 ? 9.643 3.574 -12.458 1.00 96.75 91 ASP A O 1
ATOM 719 N N . SER A 1 92 ? 8.751 4.722 -10.751 1.00 97.25 92 SER A N 1
ATOM 720 C CA . SER A 1 92 ? 7.452 4.037 -10.787 1.00 97.25 92 SER A CA 1
ATOM 721 C C . SER A 1 92 ? 6.748 4.237 -12.130 1.00 97.25 92 SER A C 1
ATOM 723 O O . SER A 1 92 ? 6.234 3.286 -12.720 1.00 97.25 92 SER A O 1
ATOM 725 N N . LYS A 1 93 ? 6.739 5.472 -12.650 1.00 97.56 93 LYS A N 1
ATOM 726 C CA . LYS A 1 93 ? 6.157 5.780 -13.963 1.00 97.56 93 LYS A CA 1
ATOM 727 C C . LYS A 1 93 ? 6.940 5.104 -15.089 1.00 97.56 93 LYS A C 1
ATOM 729 O O . LYS A 1 93 ? 6.321 4.547 -15.990 1.00 97.56 93 LYS A O 1
ATOM 734 N N . GLY A 1 94 ? 8.272 5.135 -15.030 1.00 97.75 94 GLY A N 1
ATOM 735 C CA . GLY A 1 94 ? 9.139 4.449 -15.990 1.00 97.75 94 GLY A CA 1
ATOM 736 C C . GLY A 1 94 ? 8.852 2.949 -16.041 1.00 97.75 94 GLY A C 1
ATOM 737 O O . GLY A 1 94 ? 8.660 2.396 -17.118 1.00 97.75 94 GLY A O 1
ATOM 738 N N . THR A 1 95 ? 8.702 2.324 -14.876 1.00 97.81 95 THR A N 1
ATOM 739 C CA . THR A 1 95 ? 8.368 0.901 -14.746 1.00 97.81 95 THR A CA 1
ATOM 740 C C . THR A 1 95 ? 6.988 0.562 -15.309 1.00 97.81 95 THR A C 1
ATOM 742 O O . THR A 1 95 ? 6.851 -0.401 -16.061 1.00 97.81 95 THR A O 1
ATOM 745 N N . LEU A 1 96 ? 5.961 1.365 -15.014 1.00 97.56 96 LEU A N 1
ATOM 746 C CA . LEU A 1 96 ? 4.622 1.159 -15.582 1.00 97.56 96 LEU A CA 1
ATOM 747 C C . LEU A 1 96 ? 4.602 1.344 -17.105 1.00 97.56 96 LEU A C 1
ATOM 749 O O . LEU A 1 96 ? 3.930 0.585 -17.801 1.00 97.56 96 LEU A O 1
ATOM 753 N N . ASN A 1 97 ? 5.353 2.316 -17.627 1.00 97.94 97 ASN A N 1
ATOM 754 C CA . ASN A 1 97 ? 5.492 2.520 -19.066 1.00 97.94 97 ASN A CA 1
ATOM 755 C C . ASN A 1 97 ? 6.1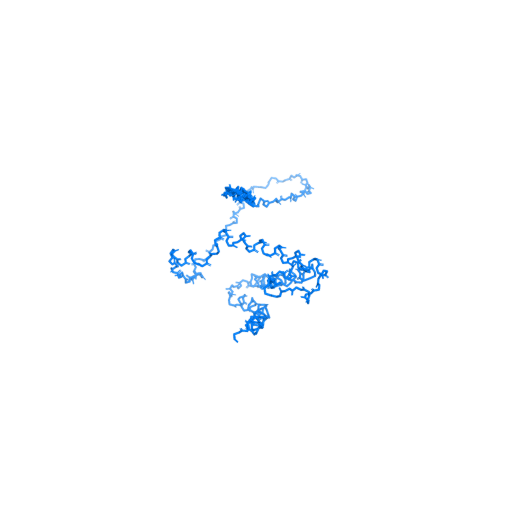91 1.329 -19.736 1.00 97.94 97 ASN A C 1
ATOM 757 O O . ASN A 1 97 ? 5.691 0.832 -20.740 1.00 97.94 97 ASN A O 1
ATOM 761 N N . ALA A 1 98 ? 7.298 0.841 -19.167 1.00 97.94 98 ALA A N 1
ATOM 762 C CA . ALA A 1 98 ? 8.004 -0.337 -19.672 1.00 97.94 98 ALA A CA 1
ATOM 763 C C . ALA A 1 98 ? 7.087 -1.569 -19.696 1.00 97.94 98 ALA A C 1
ATOM 765 O O . ALA A 1 98 ? 7.021 -2.278 -20.698 1.00 97.94 98 ALA A O 1
ATOM 766 N N . LEU A 1 99 ? 6.297 -1.770 -18.637 1.00 97.19 99 LEU A N 1
ATOM 767 C CA . LEU A 1 99 ? 5.312 -2.845 -18.584 1.00 97.19 99 LEU A CA 1
ATOM 768 C C . LEU A 1 99 ? 4.218 -2.710 -19.646 1.00 97.19 99 LEU A C 1
ATOM 770 O O . LEU A 1 99 ? 3.816 -3.705 -20.248 1.00 97.19 99 LEU A O 1
ATOM 774 N N . HIS A 1 100 ? 3.736 -1.490 -19.876 1.00 96.62 100 HIS A N 1
ATOM 775 C CA . HIS A 1 100 ? 2.756 -1.221 -20.921 1.00 96.62 100 HIS A CA 1
ATOM 776 C C . HIS A 1 100 ? 3.322 -1.531 -22.314 1.00 96.62 100 HIS A C 1
ATOM 778 O O . HIS A 1 100 ? 2.646 -2.182 -23.108 1.00 96.62 100 HIS A O 1
ATOM 784 N N . MET A 1 101 ? 4.573 -1.143 -22.584 1.00 97.31 101 MET A N 1
ATOM 785 C CA . MET A 1 101 ? 5.261 -1.464 -23.841 1.00 97.31 101 MET A CA 1
ATOM 786 C C . MET A 1 101 ? 5.483 -2.972 -24.016 1.00 97.31 101 MET A C 1
ATOM 788 O O . MET A 1 101 ? 5.335 -3.483 -25.121 1.00 97.31 101 MET A O 1
ATOM 792 N N . ALA A 1 102 ? 5.747 -3.694 -22.927 1.00 96.88 102 ALA A N 1
ATOM 793 C CA . ALA A 1 102 ? 5.823 -5.155 -22.900 1.00 96.88 102 ALA A CA 1
ATOM 794 C C . ALA A 1 102 ? 4.447 -5.853 -22.933 1.00 96.88 102 ALA A C 1
ATOM 796 O O . ALA A 1 102 ? 4.372 -7.063 -22.735 1.00 96.88 102 ALA A O 1
ATOM 797 N N . GLN A 1 103 ? 3.343 -5.116 -23.118 1.00 95.69 103 GLN A N 1
ATOM 798 C CA . GLN A 1 103 ? 1.974 -5.652 -23.132 1.00 95.69 103 GLN A CA 1
ATOM 799 C C . GLN A 1 103 ? 1.630 -6.486 -21.880 1.00 95.69 103 GLN A C 1
ATOM 801 O O . GLN A 1 103 ? 0.865 -7.447 -21.936 1.00 95.69 103 GLN A O 1
ATOM 806 N N . GLY A 1 104 ? 2.206 -6.127 -20.729 1.00 92.81 104 GLY A N 1
ATOM 807 C CA . GLY A 1 104 ? 2.016 -6.847 -19.468 1.00 92.81 104 GLY A CA 1
ATOM 808 C C . GLY A 1 104 ? 2.865 -8.114 -19.304 1.00 92.81 104 GLY A C 1
ATOM 809 O O . GLY A 1 104 ? 2.754 -8.774 -18.270 1.00 92.81 104 GLY A O 1
ATOM 810 N N . GLN A 1 105 ? 3.728 -8.455 -20.265 1.00 95.19 105 GLN A N 1
ATOM 811 C CA . GLN A 1 105 ? 4.617 -9.613 -20.167 1.00 95.1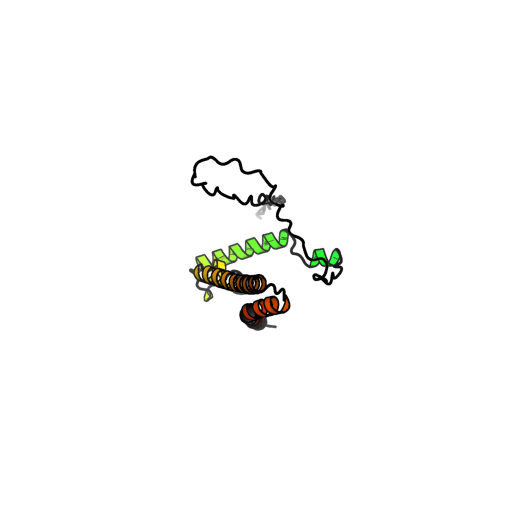9 105 GLN A CA 1
ATOM 812 C C . GLN A 1 105 ? 5.803 -9.313 -19.241 1.00 95.19 105 GLN A C 1
ATOM 814 O O . GLN A 1 105 ? 6.775 -8.665 -19.621 1.00 95.19 105 GLN A O 1
ATOM 819 N N . LEU A 1 106 ? 5.730 -9.813 -18.005 1.00 92.75 106 LEU A N 1
ATOM 820 C CA . LEU A 1 106 ? 6.753 -9.586 -16.977 1.00 92.75 106 LEU A CA 1
ATOM 821 C C . LEU A 1 106 ? 8.121 -10.186 -17.327 1.00 92.75 106 LEU A C 1
ATOM 823 O O . LEU A 1 106 ? 9.135 -9.658 -16.889 1.00 92.75 106 LEU A O 1
ATOM 827 N N . CYS A 1 107 ? 8.159 -11.256 -18.124 1.00 94.44 107 CYS A N 1
ATOM 828 C CA . CYS A 1 107 ? 9.401 -11.896 -18.564 1.00 94.44 107 CYS A CA 1
ATOM 829 C C . CYS A 1 107 ? 10.259 -11.008 -19.477 1.00 94.44 107 CYS A C 1
ATOM 831 O O . CYS A 1 107 ? 11.455 -11.252 -19.596 1.00 94.44 107 CYS A O 1
ATOM 833 N N . LEU A 1 108 ? 9.670 -9.982 -20.101 1.00 96.00 108 LEU A N 1
ATOM 834 C CA . LEU A 1 108 ? 10.392 -9.034 -20.950 1.00 96.00 108 LEU A CA 1
ATOM 835 C C . LEU A 1 108 ? 11.007 -7.871 -20.159 1.00 96.00 108 LEU A C 1
ATOM 837 O O . LEU A 1 108 ? 11.782 -7.095 -20.716 1.00 96.00 108 LEU A O 1
ATOM 841 N N . LEU A 1 109 ? 10.658 -7.715 -18.878 1.00 96.12 109 LEU A N 1
ATOM 842 C CA . LEU A 1 109 ? 11.197 -6.644 -18.048 1.00 96.12 109 LEU A CA 1
ATOM 843 C C . LEU A 1 109 ? 12.499 -7.089 -17.394 1.00 96.12 109 LEU A C 1
ATOM 845 O O . LEU A 1 109 ? 12.576 -8.150 -16.783 1.00 96.12 109 LEU A O 1
ATOM 849 N N . ASN A 1 110 ? 13.501 -6.216 -17.456 1.00 95.00 110 ASN A N 1
ATOM 850 C CA . ASN A 1 110 ? 14.741 -6.387 -16.717 1.00 95.00 110 ASN A CA 1
ATOM 851 C C . ASN A 1 110 ? 14.480 -6.170 -15.203 1.00 95.00 110 ASN A C 1
ATOM 853 O O . ASN A 1 110 ? 14.167 -5.039 -14.804 1.00 95.00 110 ASN A O 1
ATOM 857 N N . PRO A 1 111 ? 14.618 -7.206 -14.350 1.00 90.81 111 PRO A N 1
ATOM 858 C CA . PRO A 1 111 ? 14.304 -7.106 -12.923 1.00 90.81 111 PRO A CA 1
ATOM 859 C C . PRO A 1 111 ? 15.305 -6.250 -12.130 1.00 90.81 111 PRO A C 1
ATOM 861 O O . PRO A 1 111 ? 14.983 -5.807 -11.029 1.00 90.81 111 PRO A O 1
ATOM 864 N N . GLN A 1 112 ? 16.499 -5.982 -12.668 1.00 90.81 112 GLN A N 1
ATOM 865 C CA . GLN A 1 112 ? 17.487 -5.090 -12.054 1.00 90.81 112 GLN A CA 1
ATOM 866 C C . GLN A 1 112 ? 17.148 -3.606 -12.268 1.00 90.81 112 GLN A C 1
ATOM 868 O O . GLN A 1 112 ? 17.582 -2.760 -11.490 1.00 90.81 112 GLN A O 1
ATOM 873 N N . GLN A 1 113 ? 16.371 -3.282 -13.306 1.00 94.50 113 GLN A N 1
ATOM 874 C CA . GLN A 1 113 ? 15.982 -1.905 -13.638 1.00 94.50 113 GLN A CA 1
ATOM 875 C C . GLN A 1 113 ? 14.556 -1.565 -13.201 1.00 94.50 113 GLN A C 1
ATOM 877 O O . GLN A 1 113 ? 14.261 -0.413 -12.881 1.00 94.50 113 GLN A O 1
ATOM 882 N N . HIS A 1 114 ? 13.664 -2.555 -13.190 1.00 95.44 114 HIS A N 1
ATOM 883 C CA . HIS A 1 114 ? 12.245 -2.351 -12.935 1.00 95.44 114 HIS A CA 1
ATOM 884 C C . HIS A 1 114 ? 11.761 -3.169 -11.744 1.00 95.44 114 HIS A C 1
ATOM 886 O O . HIS A 1 114 ? 11.877 -4.392 -11.711 1.00 95.44 114 HIS A O 1
ATOM 892 N N . CYS A 1 115 ? 11.131 -2.485 -10.789 1.00 92.38 115 CYS A N 1
ATOM 893 C CA . CYS A 1 115 ? 10.497 -3.115 -9.639 1.00 92.38 115 CYS A CA 1
ATOM 894 C C . CYS A 1 115 ? 8.976 -2.981 -9.747 1.00 92.38 115 CYS A C 1
ATOM 896 O O . CYS A 1 115 ? 8.419 -1.896 -9.592 1.00 92.38 115 CYS A O 1
ATOM 898 N N . ILE A 1 116 ? 8.293 -4.097 -10.006 1.00 93.31 116 ILE A N 1
ATOM 899 C CA . ILE A 1 116 ? 6.822 -4.142 -10.095 1.00 93.31 116 ILE A CA 1
ATOM 900 C C . ILE A 1 116 ? 6.169 -4.173 -8.709 1.00 93.31 116 ILE A C 1
ATOM 902 O O . ILE A 1 116 ? 4.986 -3.857 -8.555 1.00 93.31 116 ILE A O 1
ATOM 906 N N . ARG A 1 117 ? 6.939 -4.533 -7.681 1.00 90.44 117 ARG A N 1
ATOM 907 C CA . ARG A 1 117 ? 6.426 -4.675 -6.326 1.00 90.44 117 ARG A CA 1
ATOM 908 C C . ARG A 1 117 ? 5.937 -3.337 -5.776 1.00 90.44 117 ARG A C 1
ATOM 910 O O . ARG A 1 117 ? 6.609 -2.317 -5.886 1.00 90.44 117 ARG A O 1
ATOM 917 N N . GLY A 1 118 ? 4.748 -3.343 -5.186 1.00 91.19 118 GLY A N 1
ATOM 918 C CA . GLY A 1 118 ? 4.053 -2.137 -4.732 1.00 91.19 118 GLY A CA 1
ATOM 919 C C . GLY A 1 118 ? 3.308 -1.380 -5.839 1.00 91.19 118 GLY A C 1
ATOM 920 O O . GLY A 1 118 ? 2.520 -0.481 -5.526 1.00 91.19 118 GLY A O 1
ATOM 921 N N . LEU A 1 119 ? 3.496 -1.751 -7.111 1.00 95.50 119 LEU A N 1
ATOM 922 C CA . LEU A 1 119 ? 2.800 -1.173 -8.264 1.00 95.50 119 LEU A CA 1
ATOM 923 C C . LEU A 1 119 ? 1.697 -2.090 -8.811 1.00 95.50 119 LEU A C 1
ATOM 925 O O . LEU A 1 119 ? 1.025 -1.725 -9.773 1.00 95.50 119 LEU A O 1
ATOM 929 N N . GLU A 1 120 ? 1.426 -3.238 -8.187 1.00 93.06 120 GLU A N 1
ATOM 930 C CA . GLU A 1 120 ? 0.515 -4.275 -8.700 1.00 93.06 120 GLU A CA 1
ATOM 931 C C . GLU A 1 120 ? -0.909 -3.743 -8.919 1.00 93.06 120 GLU A C 1
ATOM 933 O O . GLU A 1 120 ? -1.588 -4.080 -9.889 1.00 93.06 120 GLU A O 1
ATOM 938 N N . ALA A 1 121 ? -1.356 -2.848 -8.036 1.00 94.81 121 ALA A N 1
ATOM 939 C CA . ALA A 1 121 ? -2.664 -2.207 -8.142 1.00 94.81 121 ALA A CA 1
ATOM 940 C C . ALA A 1 121 ? -2.760 -1.206 -9.312 1.00 94.81 121 ALA A C 1
ATOM 942 O O . ALA A 1 121 ? -3.861 -0.849 -9.723 1.00 94.81 121 ALA A O 1
ATOM 943 N N . HIS A 1 122 ? -1.627 -0.738 -9.836 1.00 93.88 122 HIS A N 1
ATOM 944 C CA . HIS A 1 122 ? -1.564 0.102 -11.032 1.00 93.88 122 HIS A CA 1
ATOM 945 C C . HIS A 1 122 ? -1.441 -0.724 -12.314 1.00 93.88 122 HIS A C 1
ATOM 947 O O . HIS A 1 122 ? -1.841 -0.250 -13.372 1.00 93.88 122 HIS A O 1
ATOM 953 N N . VAL A 1 123 ? -0.943 -1.958 -12.209 1.00 93.62 123 VAL A N 1
ATOM 954 C CA . VAL A 1 123 ? -0.852 -2.905 -13.326 1.00 93.62 123 VAL A CA 1
ATOM 955 C C . VAL A 1 123 ? -2.217 -3.501 -13.670 1.00 93.62 123 VAL A C 1
ATOM 957 O O . VAL A 1 123 ? -2.543 -3.662 -14.842 1.00 93.62 123 VAL A O 1
ATOM 960 N N . SER A 1 124 ? -3.035 -3.819 -12.663 1.00 94.06 124 SER A N 1
ATOM 961 C CA . SER A 1 124 ? -4.326 -4.479 -12.871 1.00 94.06 124 SER A CA 1
ATOM 962 C C . SER A 1 124 ? -5.455 -3.806 -12.097 1.00 94.06 124 SER A C 1
ATOM 964 O O . SER A 1 124 ? -5.469 -3.764 -10.862 1.00 94.06 124 SER A O 1
ATOM 966 N N . ALA A 1 125 ? -6.472 -3.352 -12.835 1.00 93.12 125 ALA A N 1
ATOM 967 C CA . ALA A 1 125 ? -7.702 -2.815 -12.257 1.00 93.12 125 ALA A CA 1
ATOM 968 C C . ALA A 1 125 ? -8.417 -3.845 -11.363 1.00 93.12 125 ALA A C 1
ATOM 970 O O . ALA A 1 125 ? -9.000 -3.478 -10.340 1.00 93.12 125 ALA A O 1
ATOM 971 N N . HIS A 1 126 ? -8.325 -5.133 -11.708 1.00 95.44 126 HIS A N 1
ATOM 972 C CA . HIS A 1 126 ? -8.877 -6.216 -10.901 1.00 95.44 126 HIS A CA 1
ATOM 973 C C . HIS A 1 126 ? -8.166 -6.327 -9.545 1.00 95.44 126 HIS A C 1
ATOM 975 O O . HIS A 1 126 ? -8.828 -6.343 -8.506 1.00 95.44 126 HIS A O 1
ATOM 981 N N . ILE A 1 127 ? -6.827 -6.292 -9.525 1.00 92.69 127 ILE A N 1
ATOM 982 C CA . ILE A 1 127 ? -6.041 -6.295 -8.277 1.00 92.69 127 ILE A CA 1
ATOM 983 C C . ILE A 1 127 ? -6.405 -5.085 -7.406 1.00 92.69 127 ILE A C 1
ATOM 985 O O . ILE A 1 127 ? -6.618 -5.222 -6.197 1.00 92.69 127 ILE A O 1
ATOM 989 N N . LEU A 1 128 ? -6.543 -3.898 -8.006 1.00 94.50 128 LEU A N 1
ATOM 990 C CA . LEU A 1 128 ? -6.984 -2.702 -7.287 1.00 94.50 128 LEU A CA 1
ATOM 991 C C . LEU A 1 128 ? -8.385 -2.870 -6.682 1.00 94.50 128 LEU A C 1
ATOM 993 O O . LEU A 1 128 ? -8.610 -2.474 -5.533 1.00 94.50 128 LEU A O 1
ATOM 997 N N . ALA A 1 129 ? -9.327 -3.446 -7.432 1.00 96.00 129 ALA A N 1
ATOM 998 C CA . ALA A 1 129 ? -10.686 -3.700 -6.964 1.00 96.00 129 ALA A CA 1
ATOM 999 C C . ALA A 1 129 ? -10.712 -4.706 -5.802 1.00 96.00 129 ALA A C 1
ATOM 1001 O O . ALA A 1 129 ? -11.359 -4.443 -4.781 1.00 96.00 129 ALA A O 1
ATOM 1002 N N . LEU A 1 130 ? -9.952 -5.801 -5.901 1.00 94.12 130 LEU A N 1
ATOM 1003 C CA . LEU A 1 130 ? -9.791 -6.778 -4.820 1.00 94.12 130 LEU A CA 1
ATOM 1004 C C . LEU A 1 130 ? -9.209 -6.128 -3.562 1.00 94.12 130 LEU A C 1
ATOM 1006 O O . LEU A 1 130 ? -9.756 -6.291 -2.468 1.00 94.12 130 LEU A O 1
ATOM 1010 N N . ARG A 1 131 ? -8.148 -5.322 -3.706 1.00 92.81 131 ARG A N 1
ATOM 1011 C CA . ARG A 1 131 ? -7.528 -4.602 -2.583 1.00 92.81 131 ARG A CA 1
ATOM 1012 C C . ARG A 1 131 ? -8.518 -3.657 -1.902 1.00 92.81 131 ARG A C 1
ATOM 1014 O O . ARG A 1 131 ? -8.622 -3.666 -0.676 1.00 92.81 131 ARG A O 1
ATOM 1021 N N . LYS A 1 132 ? -9.275 -2.872 -2.678 1.00 94.44 132 LYS A N 1
ATOM 1022 C CA . LYS A 1 132 ? -10.323 -1.983 -2.145 1.00 94.44 132 LYS A CA 1
ATOM 1023 C C . LYS A 1 132 ? -11.399 -2.769 -1.398 1.00 94.44 132 LYS A C 1
ATOM 1025 O O . LYS A 1 132 ? -11.782 -2.367 -0.304 1.00 94.44 132 LYS A O 1
ATOM 1030 N N . THR A 1 133 ? -11.858 -3.881 -1.965 1.00 95.31 133 THR A N 1
ATOM 1031 C CA . THR A 1 133 ? -12.890 -4.738 -1.360 1.00 95.31 133 THR A CA 1
ATOM 1032 C C . THR A 1 133 ? -12.417 -5.319 -0.032 1.00 95.31 133 THR A C 1
ATOM 1034 O O . THR A 1 133 ? -13.124 -5.202 0.966 1.00 95.31 133 THR A O 1
ATOM 1037 N N . ARG A 1 134 ? -11.186 -5.843 0.022 1.00 91.81 134 ARG A N 1
ATOM 1038 C CA . ARG A 1 134 ? -10.589 -6.379 1.255 1.00 91.81 134 ARG A CA 1
ATOM 1039 C C . ARG A 1 134 ? -10.474 -5.316 2.351 1.00 91.81 134 ARG A C 1
ATOM 1041 O O . ARG A 1 134 ? -10.863 -5.574 3.486 1.00 91.81 134 ARG A O 1
ATOM 1048 N N . ILE A 1 135 ? -9.991 -4.117 2.011 1.00 92.75 135 ILE A N 1
ATOM 1049 C CA . ILE A 1 135 ? -9.890 -3.002 2.968 1.00 92.75 135 ILE A CA 1
ATOM 1050 C C . ILE A 1 135 ? -11.276 -2.621 3.494 1.00 92.75 135 ILE A C 1
ATOM 1052 O O . ILE A 1 135 ? -11.458 -2.522 4.704 1.00 92.75 135 ILE A O 1
ATOM 1056 N N . ARG A 1 136 ? -12.262 -2.443 2.605 1.00 94.75 136 ARG A N 1
ATOM 1057 C CA . ARG A 1 136 ? -13.635 -2.102 3.008 1.00 94.75 136 ARG A CA 1
ATOM 1058 C C . ARG A 1 136 ? -14.237 -3.161 3.921 1.00 94.75 136 ARG A C 1
ATOM 1060 O O . ARG A 1 136 ? -14.781 -2.800 4.952 1.00 94.75 136 ARG A O 1
ATOM 1067 N N . SER A 1 137 ? -14.108 -4.437 3.564 1.00 94.00 137 SER A N 1
ATOM 1068 C CA . SER A 1 137 ? -14.606 -5.548 4.378 1.00 94.00 137 SER A CA 1
ATOM 1069 C C . SER A 1 137 ? -13.968 -5.546 5.771 1.00 94.00 137 SER A C 1
ATOM 1071 O O . SER A 1 137 ? -14.684 -5.578 6.766 1.00 94.00 137 SER A O 1
ATOM 1073 N N . SER A 1 138 ? -12.643 -5.387 5.861 1.00 92.94 138 SER A N 1
ATOM 1074 C CA . SER A 1 138 ? -11.952 -5.314 7.153 1.00 92.94 138 SER A CA 1
ATOM 1075 C C . SER A 1 138 ? -12.418 -4.130 8.005 1.00 92.94 138 SER A C 1
ATOM 1077 O O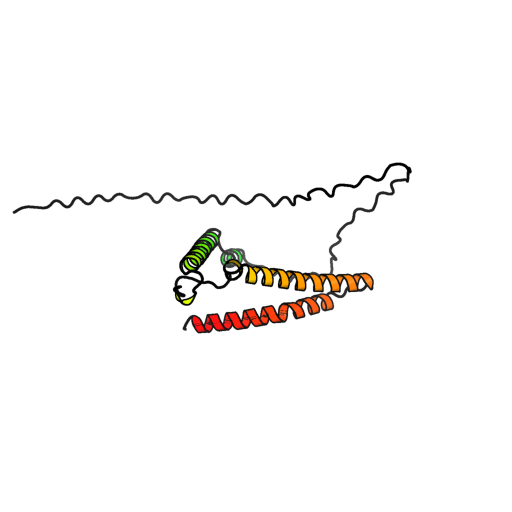 . SER A 1 138 ? -12.580 -4.281 9.213 1.00 92.94 138 SER A O 1
ATOM 1079 N N . VAL A 1 139 ? -12.624 -2.957 7.397 1.00 94.00 139 VAL A N 1
ATOM 1080 C CA . VAL A 1 139 ? -13.141 -1.774 8.102 1.00 94.00 139 VAL A CA 1
ATOM 1081 C C . VAL A 1 139 ? -14.580 -2.007 8.557 1.00 94.00 139 VAL A C 1
ATOM 1083 O O . VAL A 1 139 ? -14.906 -1.706 9.702 1.00 94.00 139 VAL A O 1
ATOM 1086 N N . GLN A 1 140 ? -15.422 -2.572 7.691 1.00 95.75 140 GLN A N 1
ATOM 1087 C CA . GLN A 1 140 ? -16.827 -2.834 7.986 1.00 95.75 140 GLN A CA 1
ATOM 1088 C C . GLN A 1 140 ? -16.980 -3.745 9.205 1.00 95.75 140 GLN A C 1
ATOM 1090 O O . GLN A 1 140 ? -17.704 -3.390 10.124 1.00 95.75 140 GLN A O 1
ATOM 1095 N N . VAL A 1 141 ? -16.226 -4.844 9.280 1.00 95.94 141 VAL A N 1
ATOM 1096 C CA . VAL A 1 141 ? -16.330 -5.775 10.415 1.00 95.94 141 VAL A CA 1
ATOM 1097 C C . VAL A 1 141 ? -15.906 -5.125 11.738 1.00 95.94 141 VAL A C 1
ATOM 1099 O O . VAL A 1 141 ? -16.513 -5.369 12.781 1.00 95.94 141 VAL A O 1
ATOM 1102 N N . VAL A 1 142 ? -14.901 -4.245 11.714 1.00 96.25 142 VAL A N 1
ATOM 1103 C CA . VAL A 1 142 ? -14.513 -3.461 12.898 1.00 96.25 142 VAL A CA 1
ATOM 1104 C C . VAL A 1 142 ? -15.640 -2.515 13.323 1.00 96.25 142 VAL A C 1
ATOM 1106 O O . VAL A 1 142 ? -15.949 -2.433 14.514 1.00 96.25 142 VAL A O 1
ATOM 1109 N N . LEU A 1 143 ? -16.270 -1.822 12.370 1.00 95.62 143 LEU A N 1
ATOM 1110 C CA . LEU A 1 143 ? -17.401 -0.932 12.646 1.00 95.62 143 LEU A CA 1
ATOM 1111 C C . LEU A 1 143 ? -18.616 -1.704 13.173 1.00 95.62 143 LEU A C 1
ATOM 1113 O O . LEU A 1 143 ? -19.253 -1.249 14.121 1.00 95.62 143 LEU A O 1
ATOM 1117 N N . ASP A 1 144 ? -18.905 -2.878 12.618 1.00 97.31 144 ASP A N 1
ATOM 1118 C CA . ASP A 1 144 ? -19.997 -3.741 13.068 1.00 97.31 144 ASP A CA 1
ATOM 1119 C C . ASP A 1 144 ? -19.766 -4.202 14.507 1.00 97.31 144 ASP A C 1
ATOM 1121 O O . ASP A 1 144 ? -20.651 -4.055 15.351 1.00 97.31 144 ASP A O 1
ATOM 1125 N N . GLN A 1 145 ? -18.548 -4.633 14.846 1.00 97.88 145 GLN A N 1
ATOM 1126 C CA . GLN A 1 145 ? -18.210 -4.991 16.224 1.00 97.88 145 GLN A CA 1
ATOM 1127 C C . GLN A 1 145 ? -18.359 -3.802 17.186 1.00 97.88 145 GLN A C 1
ATOM 1129 O O . GLN A 1 145 ? -18.847 -3.958 18.309 1.00 97.88 145 GLN A O 1
ATOM 1134 N N . GLN A 1 146 ? -17.966 -2.599 16.762 1.00 96.19 146 GLN A N 1
ATOM 1135 C CA . GLN A 1 146 ? -18.178 -1.381 17.547 1.00 96.19 146 GLN A CA 1
ATOM 1136 C C . GLN A 1 146 ? -19.668 -1.044 17.700 1.00 96.19 146 GLN A C 1
ATOM 1138 O O . GLN A 1 146 ? -20.077 -0.546 18.749 1.00 96.19 146 GLN A O 1
ATOM 1143 N N . ASN A 1 147 ? -20.492 -1.305 16.682 1.00 96.75 147 ASN A N 1
ATOM 1144 C CA . ASN A 1 147 ? -21.944 -1.123 16.747 1.00 96.75 147 ASN A CA 1
ATOM 1145 C C . ASN A 1 147 ? -22.576 -2.077 17.760 1.00 96.75 147 ASN A C 1
ATOM 1147 O O . ASN A 1 147 ? -23.353 -1.624 18.598 1.00 96.75 147 ASN A O 1
ATOM 1151 N N . VAL A 1 148 ? -22.192 -3.355 17.731 1.00 97.81 148 VAL A N 1
ATOM 1152 C CA . VAL A 1 148 ? -22.638 -4.371 18.697 1.00 97.81 148 VAL A CA 1
ATOM 1153 C C . VAL A 1 148 ? -22.284 -3.944 20.121 1.00 97.81 148 VAL A C 1
ATOM 1155 O O . VAL A 1 148 ? -23.151 -3.906 20.991 1.00 97.81 148 VAL A O 1
ATOM 1158 N N . GLN A 1 149 ? -21.041 -3.520 20.360 1.00 97.56 149 GLN A N 1
ATOM 1159 C CA . GLN A 1 149 ? -20.627 -3.013 21.672 1.00 97.56 149 GLN A CA 1
ATOM 1160 C C . GLN A 1 149 ? -21.475 -1.820 22.134 1.00 97.56 149 GLN A C 1
ATOM 1162 O O . GLN A 1 149 ? -21.939 -1.800 23.274 1.00 97.56 149 GLN A O 1
ATOM 1167 N N . ARG A 1 150 ? -21.750 -0.861 21.238 1.00 96.94 150 ARG A N 1
ATOM 1168 C CA . ARG A 1 150 ? -22.621 0.285 21.539 1.00 96.94 150 ARG A CA 1
ATOM 1169 C C . ARG A 1 150 ? -24.048 -0.133 21.875 1.00 96.94 150 ARG A C 1
ATOM 1171 O O . ARG A 1 150 ? -24.607 0.418 22.817 1.00 96.94 150 ARG A O 1
ATOM 1178 N N . TYR A 1 151 ? -24.612 -1.080 21.131 1.00 97.81 151 TYR A N 1
ATOM 1179 C CA . TYR A 1 151 ? -25.959 -1.598 21.368 1.00 97.81 151 TYR A CA 1
ATOM 1180 C C . TYR A 1 151 ? -26.084 -2.248 22.754 1.00 97.81 151 TYR A C 1
ATOM 1182 O O . TYR A 1 151 ? -27.057 -2.007 23.458 1.00 97.81 151 TYR A O 1
ATOM 1190 N N . HIS A 1 152 ? -25.058 -2.984 23.188 1.00 97.88 152 HIS A N 1
ATOM 1191 C CA . HIS A 1 152 ? -25.019 -3.617 24.511 1.00 97.88 152 HIS A CA 1
ATOM 1192 C C . HIS A 1 152 ? -24.503 -2.707 25.640 1.00 97.88 152 HIS A C 1
ATOM 1194 O O . HIS A 1 152 ? -24.383 -3.157 26.775 1.00 97.88 152 HIS A O 1
ATOM 1200 N N . GLY A 1 153 ? -24.151 -1.447 25.360 1.00 97.06 153 GLY A N 1
ATOM 1201 C CA . GLY A 1 153 ? -23.575 -0.537 26.360 1.00 97.06 153 GLY A CA 1
ATOM 1202 C C . GLY A 1 153 ? -22.167 -0.921 26.846 1.00 97.06 153 GLY A C 1
ATOM 1203 O O . GLY A 1 153 ? -21.679 -0.352 27.820 1.00 97.06 153 GLY A O 1
ATOM 1204 N N . VAL A 1 154 ? -21.489 -1.851 26.167 1.00 97.31 154 VAL A N 1
ATOM 1205 C CA . VAL A 1 154 ? -20.138 -2.326 26.507 1.00 97.31 154 VAL A CA 1
ATOM 1206 C C . VAL A 1 154 ? -19.090 -1.520 25.731 1.00 97.31 154 VAL A C 1
ATOM 1208 O O . VAL A 1 154 ? -19.333 -1.066 24.616 1.00 97.31 154 VAL A O 1
ATOM 1211 N N . LYS A 1 155 ? -17.900 -1.318 26.309 1.00 96.00 155 LYS A N 1
ATOM 1212 C CA . LYS A 1 155 ? -16.759 -0.657 25.645 1.00 96.00 155 LYS A CA 1
ATOM 1213 C C . LYS A 1 155 ? -15.466 -1.418 25.909 1.00 96.00 155 LYS A C 1
ATOM 1215 O O . LYS A 1 155 ? -14.665 -1.022 26.765 1.00 96.00 155 LYS A O 1
ATOM 1220 N N . ASP A 1 156 ? -15.268 -2.488 25.149 1.00 96.50 156 ASP A N 1
ATOM 1221 C CA . ASP A 1 156 ? -14.081 -3.331 25.253 1.00 96.50 156 ASP A CA 1
ATOM 1222 C C . ASP A 1 156 ? -13.154 -3.151 24.032 1.00 96.50 156 ASP A C 1
ATOM 1224 O O . ASP A 1 156 ? -13.406 -3.715 22.959 1.00 96.50 156 ASP A O 1
ATOM 1228 N N . PRO A 1 157 ? -12.058 -2.380 24.169 1.00 93.31 157 PRO A N 1
ATOM 1229 C CA . PRO A 1 157 ? -11.106 -2.178 23.083 1.00 93.31 157 PRO A CA 1
ATOM 1230 C C . PRO A 1 157 ? -10.354 -3.461 22.702 1.00 93.31 157 PRO A C 1
ATOM 1232 O O . PRO A 1 157 ? -9.914 -3.577 21.556 1.00 93.31 157 PRO A O 1
ATOM 1235 N N . ASN A 1 158 ? -10.224 -4.436 23.609 1.00 96.75 158 ASN A N 1
ATOM 1236 C CA . ASN A 1 158 ? -9.480 -5.666 23.343 1.00 96.75 158 ASN A CA 1
ATOM 1237 C C . ASN A 1 158 ? -10.194 -6.541 22.318 1.00 96.75 158 ASN A C 1
ATOM 1239 O O . ASN A 1 158 ? -9.538 -7.104 21.441 1.00 96.75 158 ASN A O 1
ATOM 1243 N N . VAL A 1 159 ? -11.526 -6.594 22.374 1.00 96.50 159 VAL A N 1
ATOM 1244 C CA . VAL A 1 159 ? -12.351 -7.317 21.396 1.00 96.50 159 VAL A CA 1
ATOM 1245 C C . VAL A 1 159 ? -12.240 -6.675 20.013 1.00 96.50 159 VAL A C 1
ATOM 1247 O O . VAL A 1 159 ? -11.979 -7.369 19.033 1.00 96.50 159 VAL A O 1
ATOM 1250 N N . VAL A 1 160 ? -12.346 -5.344 19.916 1.00 95.81 160 VAL A N 1
ATOM 1251 C CA . VAL A 1 160 ? -12.185 -4.630 18.633 1.00 95.81 160 VAL A CA 1
ATOM 1252 C C . VAL A 1 160 ? -10.780 -4.848 18.061 1.00 95.81 160 VAL A C 1
ATOM 1254 O O . VAL A 1 160 ? -10.617 -5.107 16.866 1.00 95.81 160 VAL A O 1
ATOM 1257 N N . ALA A 1 161 ? -9.755 -4.797 18.917 1.00 94.19 161 ALA A N 1
ATOM 1258 C CA . ALA A 1 161 ? -8.381 -5.071 18.521 1.00 94.19 161 ALA A CA 1
ATOM 1259 C C . ALA A 1 161 ? -8.186 -6.533 18.084 1.00 94.19 161 ALA A C 1
ATOM 1261 O O . ALA A 1 161 ? -7.473 -6.783 17.114 1.00 94.19 161 ALA A O 1
ATOM 1262 N N . ALA A 1 162 ? -8.825 -7.495 18.754 1.00 96.12 162 ALA A N 1
ATOM 1263 C CA . ALA A 1 162 ? -8.782 -8.906 18.379 1.00 96.12 162 ALA A CA 1
ATOM 1264 C C . ALA A 1 162 ? -9.398 -9.135 16.994 1.00 96.12 162 ALA A C 1
ATOM 1266 O O . ALA A 1 162 ? -8.756 -9.759 16.149 1.00 96.12 162 ALA A O 1
ATOM 1267 N N . VAL A 1 163 ? -10.564 -8.542 16.722 1.00 96.12 163 VAL A N 1
ATOM 1268 C CA . VAL A 1 163 ? -11.201 -8.571 15.397 1.00 96.12 163 VAL A CA 1
ATOM 1269 C C . VAL A 1 163 ? -10.267 -7.970 14.344 1.00 96.12 163 VAL A C 1
ATOM 1271 O O . VAL A 1 163 ? -9.945 -8.624 13.356 1.00 96.12 163 VAL A O 1
ATOM 1274 N N . SER A 1 164 ? -9.726 -6.773 14.581 1.00 94.38 164 SER A N 1
ATOM 1275 C CA . SER A 1 164 ? -8.764 -6.147 13.660 1.00 94.38 164 SER A CA 1
ATOM 1276 C C . SER A 1 164 ? -7.536 -7.037 13.383 1.00 94.38 164 SER A C 1
ATOM 1278 O O . SER A 1 164 ? -7.121 -7.211 12.231 1.00 94.38 164 SER A O 1
ATOM 1280 N N . ARG A 1 165 ? -6.981 -7.687 14.417 1.00 95.19 165 ARG A N 1
ATOM 1281 C CA . ARG A 1 165 ? -5.870 -8.647 14.278 1.00 95.19 165 ARG A CA 1
ATOM 1282 C C . ARG A 1 165 ? -6.254 -9.872 13.449 1.00 95.19 165 ARG A C 1
ATOM 1284 O O . ARG A 1 165 ? -5.456 -10.309 12.622 1.00 95.19 165 ARG A O 1
ATOM 1291 N N . MET A 1 166 ? -7.457 -10.413 13.630 1.00 95.06 166 MET A N 1
ATOM 1292 C CA . MET A 1 166 ? -7.932 -11.565 12.856 1.00 95.06 166 MET A CA 1
ATOM 1293 C C . MET A 1 166 ? -7.990 -11.251 11.358 1.00 95.06 166 MET A C 1
ATOM 1295 O O . MET A 1 166 ? -7.450 -12.014 10.557 1.00 95.06 166 MET A O 1
ATOM 1299 N N . PHE A 1 167 ? -8.552 -10.099 10.977 1.00 91.06 167 PHE A N 1
ATOM 1300 C CA . PHE A 1 167 ? -8.665 -9.698 9.567 1.00 91.06 167 PHE A CA 1
ATOM 1301 C C . PHE A 1 167 ? -7.330 -9.251 8.951 1.00 91.06 167 PHE A C 1
ATOM 1303 O O . PHE A 1 167 ? -7.118 -9.391 7.745 1.00 91.06 167 PHE A O 1
ATOM 1310 N N . SER A 1 168 ? -6.387 -8.767 9.763 1.00 91.44 168 SER A N 1
ATOM 1311 C CA . SER A 1 168 ? -5.040 -8.412 9.294 1.00 91.44 168 SER A CA 1
ATOM 1312 C C . SER A 1 168 ? -4.064 -9.596 9.244 1.00 91.44 168 SER A C 1
ATOM 1314 O O . SER A 1 168 ? -3.040 -9.493 8.563 1.00 91.44 168 SER A O 1
ATOM 1316 N N . LYS A 1 169 ? -4.377 -10.742 9.872 1.00 93.44 169 LYS A N 1
ATOM 1317 C CA . LYS A 1 169 ? -3.500 -11.929 9.935 1.00 93.44 169 LYS A CA 1
ATOM 1318 C C . LYS A 1 169 ? -3.043 -12.410 8.557 1.00 93.44 169 LYS A C 1
ATOM 1320 O O . LYS A 1 169 ? -1.844 -12.580 8.345 1.00 93.44 169 LYS A O 1
ATOM 1325 N N . GLN A 1 170 ? -3.972 -12.577 7.615 1.00 89.12 170 GLN A N 1
ATOM 1326 C CA . GLN A 1 170 ? -3.648 -13.023 6.252 1.00 89.12 170 GLN A CA 1
ATOM 1327 C C . GLN A 1 170 ? -2.766 -12.008 5.518 1.00 89.12 170 GLN A C 1
ATOM 1329 O O . GLN A 1 170 ? -1.803 -12.383 4.858 1.00 89.12 170 GLN A O 1
ATOM 1334 N N . SER A 1 171 ? -3.052 -10.712 5.676 1.00 87.19 171 SER A N 1
ATOM 1335 C CA . SER A 1 171 ? -2.244 -9.648 5.070 1.00 87.19 171 SER A CA 1
ATOM 1336 C C . SER A 1 171 ? -0.819 -9.636 5.630 1.00 87.19 171 SER A C 1
ATOM 1338 O O . SER A 1 171 ? 0.129 -9.458 4.871 1.00 87.19 171 SER A O 1
ATOM 1340 N N . ARG A 1 172 ? -0.652 -9.886 6.937 1.00 92.81 172 ARG A N 1
ATOM 1341 C CA . ARG A 1 172 ? 0.664 -10.026 7.576 1.00 92.81 172 ARG A CA 1
ATOM 1342 C C . ARG A 1 172 ? 1.417 -11.248 7.055 1.00 92.81 172 ARG A C 1
ATOM 1344 O O . ARG A 1 172 ? 2.582 -11.117 6.703 1.00 92.81 172 ARG A O 1
ATOM 1351 N N . GLN A 1 173 ? 0.772 -12.412 6.997 1.00 94.75 173 GLN A N 1
ATOM 1352 C CA . GLN A 1 173 ? 1.392 -13.632 6.465 1.00 94.75 173 GLN A CA 1
ATOM 1353 C C . GLN A 1 173 ? 1.831 -13.446 5.012 1.00 94.75 173 GLN A C 1
ATOM 1355 O O . GLN A 1 173 ? 2.964 -13.768 4.677 1.00 94.75 173 GLN A O 1
ATOM 1360 N N . HIS A 1 174 ? 0.975 -12.841 4.187 1.00 88.19 174 HIS A N 1
ATOM 1361 C CA . HIS A 1 174 ? 1.300 -12.504 2.806 1.00 88.19 174 HIS A CA 1
ATOM 1362 C C . HIS A 1 174 ? 2.478 -11.524 2.705 1.00 88.19 174 HIS A C 1
ATOM 1364 O O . HIS A 1 174 ? 3.363 -11.704 1.879 1.00 88.19 174 HIS A O 1
ATOM 1370 N N . ALA A 1 175 ? 2.526 -10.488 3.547 1.00 89.88 175 ALA A N 1
ATOM 1371 C CA . ALA A 1 175 ? 3.656 -9.559 3.563 1.00 89.88 175 ALA A CA 1
ATOM 1372 C C . ALA A 1 175 ? 4.972 -10.258 3.947 1.00 89.88 175 ALA A C 1
ATOM 1374 O O . ALA A 1 175 ? 5.999 -9.994 3.329 1.00 89.88 175 ALA A O 1
ATOM 1375 N N . LEU A 1 176 ? 4.933 -11.175 4.920 1.00 92.75 176 LEU A N 1
ATOM 1376 C CA . LEU A 1 176 ? 6.097 -11.965 5.330 1.00 92.75 176 LEU A CA 1
ATOM 1377 C C . LEU A 1 176 ? 6.565 -12.914 4.223 1.00 92.75 176 LEU A C 1
ATOM 1379 O O . LEU A 1 176 ? 7.755 -12.942 3.923 1.00 92.75 176 LEU A O 1
ATOM 1383 N N . SER A 1 177 ? 5.647 -13.651 3.588 1.00 93.69 177 SER A N 1
ATOM 1384 C CA . SER A 1 177 ? 5.996 -14.558 2.487 1.00 93.69 177 SER A CA 1
ATOM 1385 C C . SER A 1 177 ? 6.576 -13.792 1.302 1.00 93.69 177 SER A C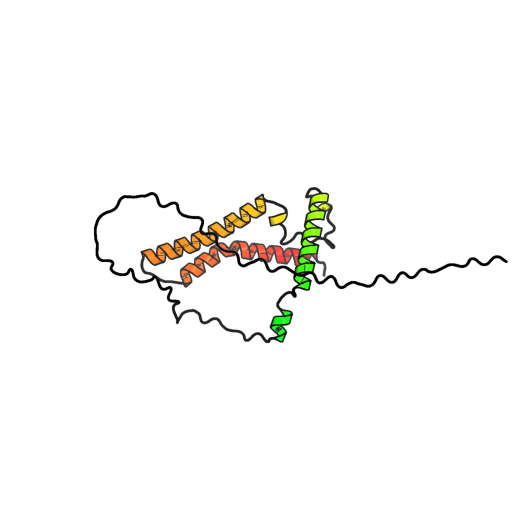 1
ATOM 1387 O O . SER A 1 177 ? 7.568 -14.209 0.715 1.00 93.69 177 SER A O 1
ATOM 1389 N N . MET A 1 178 ? 5.995 -12.635 0.985 1.00 87.56 178 MET A N 1
ATOM 1390 C CA . MET A 1 178 ? 6.500 -11.756 -0.061 1.00 87.56 178 MET A CA 1
ATOM 1391 C C . MET A 1 178 ? 7.897 -11.232 0.282 1.00 87.56 178 MET A C 1
ATOM 1393 O O . MET A 1 178 ? 8.785 -11.310 -0.566 1.00 87.56 178 MET A O 1
ATOM 1397 N N . GLY A 1 179 ? 8.118 -10.747 1.506 1.00 87.38 179 GLY A N 1
ATOM 1398 C CA . GLY A 1 179 ? 9.434 -10.287 1.952 1.00 87.38 179 GLY A CA 1
ATOM 1399 C C . GLY A 1 179 ? 10.506 -11.376 1.850 1.00 87.38 179 GLY A C 1
ATOM 1400 O O . GLY A 1 179 ? 11.585 -11.109 1.334 1.00 87.38 179 GLY A O 1
ATOM 1401 N N . ALA A 1 180 ? 10.182 -12.614 2.239 1.00 89.88 180 ALA A N 1
ATOM 1402 C CA . ALA A 1 180 ? 11.099 -13.747 2.113 1.00 89.88 180 ALA A CA 1
ATOM 1403 C C . ALA A 1 180 ? 11.500 -14.017 0.651 1.00 89.88 180 ALA A C 1
ATOM 1405 O O . ALA A 1 180 ? 12.681 -14.207 0.365 1.00 89.88 180 ALA A O 1
ATOM 1406 N N . LEU A 1 181 ? 10.540 -13.961 -0.281 1.00 87.94 181 LEU A N 1
ATOM 1407 C CA . LEU A 1 181 ? 10.822 -14.112 -1.713 1.00 87.94 181 LEU A CA 1
ATOM 1408 C C . LEU A 1 181 ? 11.768 -13.018 -2.236 1.00 87.94 181 LEU A C 1
ATOM 1410 O O . LEU A 1 181 ? 12.685 -13.319 -2.998 1.00 87.94 181 LEU A O 1
ATOM 1414 N N . ASP A 1 182 ? 11.600 -11.765 -1.801 1.00 82.50 182 ASP A N 1
ATOM 1415 C CA . ASP A 1 182 ? 12.501 -10.675 -2.211 1.00 82.50 182 ASP A CA 1
ATOM 1416 C C . ASP A 1 182 ? 13.930 -10.898 -1.729 1.00 82.50 182 ASP A C 1
ATOM 1418 O O . ASP A 1 182 ? 14.876 -10.638 -2.473 1.00 82.50 182 ASP A O 1
ATOM 1422 N N . THR A 1 183 ? 14.093 -11.385 -0.498 1.00 84.88 183 THR A N 1
ATOM 1423 C CA . THR A 1 183 ? 15.414 -11.708 0.043 1.00 84.88 183 THR A CA 1
ATOM 1424 C C . THR A 1 183 ? 16.087 -12.802 -0.784 1.00 84.88 183 THR A C 1
ATOM 1426 O O . THR A 1 183 ? 17.259 -12.659 -1.117 1.00 84.88 183 THR A O 1
ATOM 1429 N N . THR A 1 184 ? 15.349 -13.844 -1.187 1.00 87.06 184 THR A N 1
ATOM 1430 C CA . THR A 1 184 ? 15.905 -14.926 -2.021 1.00 87.06 184 THR A CA 1
ATOM 1431 C C . THR A 1 184 ? 16.275 -14.475 -3.434 1.00 87.06 184 THR A C 1
ATOM 1433 O O . THR A 1 184 ? 17.287 -14.912 -3.971 1.00 87.06 184 THR A O 1
ATOM 1436 N N . LEU A 1 185 ? 15.493 -13.573 -4.037 1.00 79.19 185 LEU A N 1
ATOM 1437 C CA . LEU A 1 185 ? 15.722 -13.112 -5.410 1.00 79.19 185 LEU A CA 1
ATOM 1438 C C . LEU A 1 185 ? 16.878 -12.115 -5.533 1.00 79.19 185 LEU A C 1
ATOM 1440 O O . LEU A 1 185 ? 17.415 -11.945 -6.625 1.00 79.19 185 LEU A O 1
ATOM 1444 N N . ARG A 1 186 ? 17.256 -11.440 -4.442 1.00 73.25 186 ARG A N 1
ATOM 1445 C CA . ARG A 1 186 ? 18.330 -10.438 -4.460 1.00 73.25 186 ARG A CA 1
ATOM 1446 C C . ARG A 1 186 ? 19.741 -11.014 -4.430 1.00 73.25 186 ARG A C 1
ATOM 1448 O O . ARG A 1 186 ? 20.655 -10.218 -4.586 1.00 73.25 186 ARG A O 1
ATOM 1455 N N . GLY A 1 187 ? 19.903 -12.333 -4.287 1.00 65.44 187 GLY A N 1
ATOM 1456 C CA . GLY A 1 187 ? 21.196 -13.011 -4.416 1.00 65.44 187 GLY A CA 1
ATOM 1457 C C . GLY A 1 187 ? 22.296 -12.360 -3.577 1.00 65.44 187 GLY A C 1
ATOM 1458 O O . GLY A 1 187 ? 23.135 -11.644 -4.117 1.00 65.44 187 GLY A O 1
ATOM 1459 N N . TYR A 1 188 ? 22.259 -12.594 -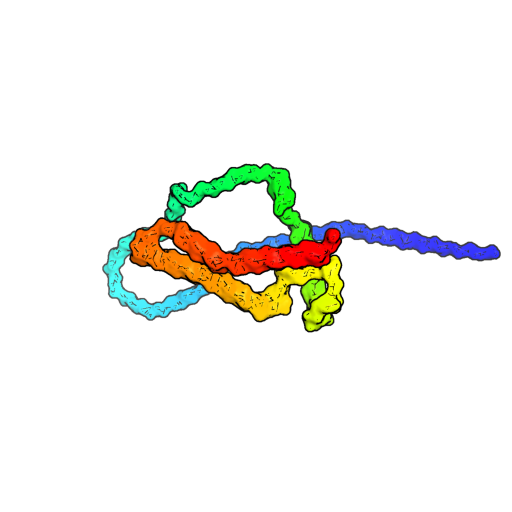2.264 1.00 46.69 188 TYR A N 1
ATOM 1460 C CA . TYR A 1 188 ? 23.477 -12.539 -1.454 1.00 46.69 188 TYR A CA 1
ATOM 1461 C C . TYR A 1 188 ? 24.284 -13.818 -1.660 1.00 46.69 188 TYR A C 1
ATOM 1463 O O . TYR A 1 188 ? 23.637 -14.883 -1.799 1.00 46.69 188 TYR A O 1
#

Foldseek 3Di:
DDDDDDDDDPPPDPPPPPPPPPPDDPPPPPCPPDPPDDDDDDDDDDPCPPDPDDDDDDDPPPDPDPDDPQDPVNVVVVDDDPVNVVVVVVLLVVQLVVCVVVVNPPVPDDVVRHDCPPVVVVSDVVVVVVVVVLVVVLVVVLVVVVVVCVVVVHDDVVVSVVSNCVSCVVVVVVVVVVVVVVVVVVPD

Sequence (188 aa):
MGGSNHNQNLNGKASGASSVFCKRKPAFKIRVDGLKKRGIPSNSSSSTSAKPKKSVRIAENRNTVLFRHVLESELKQTWYETKDYCDFKRDSKGTLNALHMAQGQLCLLNPQQHCIRGLEAHVSAHILALRKTRIRSSVQVVLDQQNVQRYHGVKDPNVVAAVSRMFSKQSRQHALSMGALDTTLRGY

pLDDT: mean 79.73, std 18.26, range [45.0, 97.94]

Radius of gyration: 28.59 Å; chains: 1; bounding box: 99×42×75 Å